Protein AF-A0YTM1-F1 (afdb_monomer_lite)

Structure (mmCIF, N/CA/C/O backbone):
data_AF-A0YTM1-F1
#
_entry.id   AF-A0YTM1-F1
#
loop_
_atom_site.group_PDB
_atom_site.id
_atom_site.type_symbol
_atom_site.label_atom_id
_atom_site.label_alt_id
_atom_site.label_comp_id
_atom_site.label_asym_id
_atom_site.label_entity_id
_atom_site.label_seq_id
_atom_site.pdbx_PDB_ins_code
_atom_site.Cartn_x
_atom_site.Cartn_y
_atom_site.Cartn_z
_atom_site.occupancy
_atom_site.B_iso_or_equiv
_atom_site.auth_seq_id
_atom_site.auth_comp_id
_atom_site.auth_asym_id
_atom_site.auth_atom_id
_atom_site.pdbx_PDB_model_num
ATOM 1 N N . MET A 1 1 ? 7.467 -28.971 11.196 1.00 38.03 1 MET A N 1
ATOM 2 C CA . MET A 1 1 ? 7.632 -27.524 10.947 1.00 38.03 1 MET A CA 1
ATOM 3 C C . MET A 1 1 ? 6.313 -27.039 10.378 1.00 38.03 1 MET A C 1
ATOM 5 O O . MET A 1 1 ? 5.935 -27.542 9.333 1.00 38.03 1 MET A O 1
ATOM 9 N N . SER A 1 2 ? 5.564 -26.203 11.102 1.00 42.38 2 SER A N 1
ATOM 10 C CA . SER A 1 2 ? 4.340 -25.602 10.555 1.00 42.38 2 SER A CA 1
ATOM 11 C C . SER A 1 2 ? 4.748 -24.678 9.413 1.00 42.38 2 SER A C 1
ATOM 13 O O . SER A 1 2 ? 5.603 -23.819 9.629 1.00 42.38 2 SER A O 1
ATOM 15 N N . GLU A 1 3 ? 4.193 -24.866 8.216 1.00 52.78 3 GLU A N 1
ATOM 16 C CA . GLU A 1 3 ? 4.331 -23.881 7.142 1.00 52.78 3 GLU A CA 1
ATOM 17 C C . GLU A 1 3 ? 3.818 -22.537 7.667 1.00 52.78 3 GLU A C 1
ATOM 19 O O . GLU A 1 3 ? 2.767 -22.465 8.311 1.00 52.78 3 GLU A O 1
ATOM 24 N N . MET A 1 4 ? 4.611 -21.480 7.490 1.00 57.41 4 MET A N 1
ATOM 25 C CA . MET A 1 4 ? 4.152 -20.141 7.828 1.00 57.41 4 MET A CA 1
ATOM 26 C C . MET A 1 4 ? 2.990 -19.782 6.898 1.00 57.41 4 MET A C 1
ATOM 28 O O . MET A 1 4 ? 3.129 -19.984 5.690 1.00 57.41 4 MET A O 1
ATOM 32 N N . PRO A 1 5 ? 1.884 -19.222 7.419 1.00 74.56 5 PRO A N 1
ATOM 33 C CA . PRO A 1 5 ? 0.751 -18.858 6.583 1.00 74.56 5 PRO A CA 1
ATOM 34 C C . PRO A 1 5 ? 1.187 -17.857 5.513 1.00 74.56 5 PRO A C 1
ATOM 36 O O . PRO A 1 5 ? 1.996 -16.954 5.773 1.00 74.56 5 PRO A O 1
ATOM 39 N N . SER A 1 6 ? 0.658 -18.033 4.306 1.00 90.00 6 SER A N 1
ATOM 40 C CA . SER A 1 6 ? 0.931 -17.140 3.181 1.00 90.00 6 SER A CA 1
ATOM 41 C C . SER A 1 6 ? 0.470 -15.714 3.499 1.00 90.00 6 SER A C 1
ATOM 43 O O . SER A 1 6 ? -0.416 -15.498 4.328 1.00 90.00 6 SER A O 1
ATOM 45 N N . ILE A 1 7 ? 1.037 -14.707 2.826 1.00 92.56 7 ILE A N 1
ATOM 46 C CA . ILE A 1 7 ? 0.610 -13.310 3.019 1.00 92.56 7 ILE A CA 1
ATOM 47 C C . ILE A 1 7 ? -0.893 -13.113 2.739 1.00 92.56 7 ILE A C 1
ATOM 49 O O . ILE A 1 7 ? -1.547 -12.319 3.413 1.00 92.56 7 ILE A O 1
ATOM 53 N N . HIS A 1 8 ? -1.450 -13.904 1.814 1.00 92.69 8 HIS A N 1
ATOM 54 C CA . HIS A 1 8 ? -2.878 -13.952 1.500 1.00 92.69 8 HIS A CA 1
ATOM 55 C C . HIS A 1 8 ? -3.712 -14.356 2.720 1.00 92.69 8 HIS A C 1
ATOM 57 O O . HIS A 1 8 ? -4.679 -13.686 3.079 1.00 92.69 8 HIS A O 1
ATOM 63 N N . GLU A 1 9 ? -3.330 -15.454 3.372 1.00 94.62 9 GLU A N 1
ATOM 64 C CA . GLU A 1 9 ? -4.040 -15.986 4.535 1.00 94.62 9 GLU A CA 1
ATOM 65 C C . GLU A 1 9 ? -3.861 -15.095 5.756 1.00 94.62 9 GLU A C 1
ATOM 67 O O . GLU A 1 9 ? -4.816 -14.904 6.509 1.00 94.62 9 GLU A O 1
ATOM 72 N N . LYS A 1 10 ? -2.672 -14.510 5.936 1.00 96.06 10 LYS A N 1
ATOM 73 C CA . LYS A 1 10 ? -2.399 -13.566 7.023 1.00 96.06 10 LYS A CA 1
ATOM 74 C C . LYS A 1 10 ? -3.291 -12.332 6.932 1.00 96.06 10 LYS A C 1
ATOM 76 O O . LYS A 1 10 ? -3.980 -12.036 7.903 1.00 96.06 10 LYS A O 1
ATOM 81 N N . LEU A 1 11 ? -3.346 -11.664 5.773 1.00 97.00 11 LEU A N 1
ATOM 82 C CA . LEU A 1 11 ? -4.186 -10.471 5.597 1.00 97.00 11 LEU A CA 1
ATOM 83 C C . LEU A 1 11 ? -5.676 -10.791 5.784 1.00 97.00 11 LEU A C 1
ATOM 85 O O . LEU A 1 11 ? -6.394 -10.055 6.458 1.00 97.00 11 LEU A O 1
ATOM 89 N N . LYS A 1 12 ? -6.137 -11.929 5.263 1.00 96.44 12 LYS A N 1
ATOM 90 C CA . LYS A 1 12 ? -7.519 -12.376 5.456 1.00 96.44 12 LYS A CA 1
ATOM 91 C C . LYS A 1 12 ? -7.841 -12.684 6.922 1.00 96.44 12 LYS A C 1
ATOM 93 O O . LYS A 1 12 ? -8.935 -12.370 7.388 1.00 96.44 12 LYS A O 1
ATOM 98 N N . THR A 1 13 ? -6.909 -13.307 7.638 1.00 96.62 13 THR A N 1
ATOM 99 C CA . THR A 1 13 ? -7.082 -13.688 9.048 1.00 96.62 13 THR A CA 1
ATOM 100 C C . THR A 1 13 ? -7.094 -12.461 9.948 1.00 96.62 13 THR A C 1
ATOM 102 O O . THR A 1 13 ? -8.048 -12.292 10.704 1.00 96.62 13 THR A O 1
ATOM 105 N N . VAL A 1 14 ? -6.100 -11.578 9.811 1.00 96.69 14 VAL A N 1
ATOM 106 C CA . VAL A 1 14 ? -6.010 -10.350 10.614 1.00 96.69 14 VAL A CA 1
ATOM 107 C C . VAL A 1 14 ? -7.218 -9.446 10.352 1.00 96.69 14 VAL A C 1
ATOM 109 O O . VAL A 1 14 ? -7.838 -8.912 11.266 1.00 96.69 14 VAL A O 1
ATOM 112 N N . TRP A 1 15 ? -7.663 -9.350 9.091 1.00 96.50 15 TRP A N 1
ATOM 113 C CA . TRP A 1 15 ? -8.863 -8.585 8.780 1.00 96.50 15 TRP A CA 1
ATOM 114 C C . TRP A 1 15 ? -10.105 -9.188 9.422 1.00 96.50 15 TRP A C 1
ATOM 116 O O . TRP A 1 15 ? -10.891 -8.448 9.991 1.00 96.50 15 TRP A O 1
ATOM 126 N N . LYS A 1 16 ? -10.282 -10.513 9.388 1.00 95.12 16 LYS A N 1
ATOM 127 C CA . LYS A 1 16 ? -11.417 -11.169 10.052 1.00 95.12 16 LYS A CA 1
ATOM 128 C C . LYS A 1 16 ? -11.438 -10.884 11.557 1.00 95.12 16 LYS A C 1
ATOM 130 O O . LYS A 1 16 ? -12.505 -10.667 12.121 1.00 95.12 16 LYS A O 1
ATOM 135 N N . ASN A 1 17 ? -10.283 -10.893 12.210 1.00 94.69 17 ASN A N 1
ATOM 136 C CA . ASN A 1 17 ? -10.174 -10.579 13.633 1.00 94.69 17 ASN A CA 1
ATOM 137 C C . ASN A 1 17 ? -10.518 -9.112 13.915 1.00 94.69 17 ASN A C 1
ATOM 139 O O . ASN A 1 17 ? -11.296 -8.837 14.825 1.00 94.69 17 ASN A O 1
ATOM 143 N N . VAL A 1 18 ? -9.998 -8.181 13.109 1.00 94.62 18 VAL A N 1
ATOM 144 C CA . VAL A 1 18 ? -10.351 -6.759 13.206 1.00 94.62 18 VAL A CA 1
ATOM 145 C C . VAL A 1 18 ? -11.832 -6.541 12.916 1.00 94.62 18 VAL A C 1
ATOM 147 O O . VAL A 1 18 ? -12.500 -5.877 13.693 1.00 94.62 18 VAL A O 1
ATOM 150 N N . ASP A 1 19 ? -12.388 -7.145 11.871 1.00 93.31 19 ASP A N 1
ATOM 151 C CA . ASP A 1 19 ? -13.814 -7.098 11.528 1.00 93.31 19 ASP A CA 1
ATOM 152 C C . ASP A 1 19 ? -14.681 -7.592 12.698 1.00 93.31 19 ASP A C 1
ATOM 154 O O . ASP A 1 19 ? -15.688 -6.972 13.023 1.00 93.31 19 ASP A O 1
ATOM 158 N N . ASN A 1 20 ? -14.228 -8.612 13.435 1.00 91.06 20 ASN A N 1
ATOM 159 C CA . ASN A 1 20 ? -14.849 -9.068 14.684 1.00 91.06 20 ASN A CA 1
ATOM 160 C C . ASN A 1 20 ? -14.658 -8.117 15.882 1.00 91.06 20 ASN A C 1
ATOM 162 O O . ASN A 1 20 ? -15.260 -8.334 16.921 1.00 91.06 20 ASN A O 1
ATOM 166 N N . ILE A 1 21 ? -13.835 -7.079 15.823 1.00 90.88 21 ILE A N 1
ATOM 167 C CA . ILE A 1 21 ? -13.852 -6.022 16.854 1.00 90.88 21 ILE A CA 1
ATOM 168 C C . ILE A 1 21 ? -15.027 -5.083 16.589 1.00 90.88 21 ILE A C 1
ATOM 170 O O . ILE A 1 21 ? -15.710 -4.637 17.512 1.00 90.88 21 ILE A O 1
ATOM 174 N N . PHE A 1 22 ? -15.299 -4.842 15.310 1.00 87.06 22 PHE A N 1
ATOM 175 C CA . PHE A 1 22 ? -16.414 -4.035 14.861 1.00 87.06 22 PHE A CA 1
ATOM 176 C C . PHE A 1 22 ? -17.739 -4.834 15.010 1.00 87.06 22 PHE A C 1
ATOM 178 O O . PHE A 1 22 ? -18.686 -4.361 15.636 1.00 87.06 22 PHE A O 1
ATOM 185 N N . LEU A 1 23 ? -17.842 -6.077 14.535 1.00 79.69 23 LEU A N 1
ATOM 186 C CA . LEU A 1 23 ? -19.144 -6.679 14.196 1.00 79.69 23 LEU A CA 1
ATOM 187 C C . LEU A 1 23 ? -19.881 -7.650 15.154 1.00 79.69 23 LEU A C 1
ATOM 189 O O . LEU A 1 23 ? -21.040 -7.931 14.848 1.00 79.69 23 LEU A O 1
ATOM 193 N N . PRO A 1 24 ? -19.389 -8.186 16.287 1.00 57.47 24 PRO A N 1
ATOM 194 C CA . PRO A 1 24 ? -20.085 -9.318 16.890 1.00 57.47 24 PRO A CA 1
ATOM 195 C C . PRO A 1 24 ? -20.997 -8.851 18.020 1.00 57.47 24 PRO A C 1
ATOM 197 O O . PRO A 1 24 ? -20.525 -8.604 19.122 1.00 57.47 24 PRO A O 1
ATOM 200 N N . ASN A 1 25 ? -22.292 -8.759 17.707 1.00 56.69 25 ASN A N 1
ATOM 201 C CA . ASN A 1 25 ? -23.441 -8.602 18.612 1.00 56.69 25 ASN A CA 1
ATOM 202 C C . ASN A 1 25 ? -23.434 -7.347 19.508 1.00 56.69 25 ASN A C 1
ATOM 204 O O . ASN A 1 25 ? -22.408 -6.929 20.030 1.00 56.69 25 ASN A O 1
ATOM 208 N N . ASP A 1 26 ? -24.599 -6.705 19.590 1.00 58.00 26 ASP A N 1
ATOM 209 C CA . ASP A 1 26 ? -24.800 -5.308 19.996 1.00 58.00 26 ASP A CA 1
ATOM 210 C C . ASP A 1 26 ? -23.980 -4.354 19.121 1.00 58.00 26 ASP A C 1
ATOM 212 O O . ASP A 1 26 ? -22.795 -4.079 19.317 1.00 58.00 26 ASP A O 1
ATOM 216 N N . SER A 1 27 ? -24.610 -3.941 18.020 1.00 68.94 27 SER A N 1
ATOM 217 C CA . SER A 1 27 ? -24.039 -2.963 17.104 1.00 68.94 27 SER A CA 1
ATOM 218 C C . SER A 1 27 ? -23.545 -1.741 17.881 1.00 68.94 27 SER A C 1
ATOM 220 O O . SER A 1 27 ? -24.268 -1.228 18.734 1.00 68.94 27 SER A O 1
ATOM 222 N N . TRP A 1 28 ? -22.364 -1.217 17.535 1.00 77.62 28 TRP A N 1
ATOM 223 C CA . TRP A 1 28 ? -21.857 0.019 18.145 1.00 77.62 28 TRP A CA 1
ATOM 224 C C . TRP A 1 28 ? -22.820 1.211 17.945 1.00 77.62 28 TRP A C 1
ATOM 226 O O . TRP A 1 28 ? -22.731 2.190 18.671 1.00 77.62 28 TRP A O 1
ATOM 236 N N . TRP A 1 29 ? -23.795 1.108 17.027 1.00 81.31 29 TRP A N 1
ATOM 237 C CA . TRP A 1 29 ? -24.927 2.042 16.871 1.00 81.31 29 TRP A CA 1
ATOM 238 C C . TRP A 1 29 ? -25.720 2.321 18.159 1.00 81.31 29 TRP A C 1
ATOM 240 O O . TRP A 1 29 ? -26.355 3.365 18.254 1.00 81.31 29 TRP A O 1
ATOM 250 N N . SER A 1 30 ? -25.716 1.410 19.134 1.00 82.44 30 SER A N 1
ATOM 251 C CA . SER A 1 30 ? -26.441 1.583 20.402 1.00 82.44 30 SER A CA 1
ATOM 252 C C . SER A 1 30 ? -25.647 1.107 21.621 1.00 82.44 30 SER A C 1
ATOM 254 O O . SER A 1 30 ? -26.236 0.849 22.668 1.00 82.44 30 SER A O 1
ATOM 256 N N . ASP A 1 31 ? -24.328 0.952 21.483 1.00 88.25 31 ASP A N 1
ATOM 257 C CA . ASP A 1 31 ? -23.442 0.452 22.536 1.00 88.25 31 ASP A CA 1
ATOM 258 C C . ASP A 1 31 ? -22.264 1.418 22.749 1.00 88.25 31 ASP A C 1
ATOM 260 O O . ASP A 1 31 ? -21.223 1.338 22.088 1.00 88.25 31 ASP A O 1
ATOM 264 N N . ASP A 1 32 ? -22.438 2.340 23.701 1.00 89.75 32 ASP A N 1
ATOM 265 C CA . ASP A 1 32 ? -21.424 3.327 24.097 1.00 89.75 32 ASP A CA 1
ATOM 266 C C . ASP A 1 32 ? -20.137 2.671 24.615 1.00 89.75 32 ASP A C 1
ATOM 268 O O . ASP A 1 32 ? -19.033 3.185 24.408 1.00 89.75 32 ASP A O 1
ATOM 272 N N . TYR A 1 33 ? -20.261 1.526 25.290 1.00 90.81 33 TYR A N 1
ATOM 273 C CA . TYR A 1 33 ? -19.120 0.808 25.846 1.00 90.81 33 TYR A CA 1
ATOM 274 C C . TYR A 1 33 ? -18.274 0.187 24.733 1.00 90.81 33 TYR A C 1
ATOM 276 O O . TYR A 1 33 ? -17.044 0.295 24.745 1.00 90.81 33 TYR A O 1
ATOM 284 N N . LYS A 1 34 ? -18.918 -0.402 23.723 1.00 91.12 34 LYS A N 1
ATOM 285 C CA . LYS A 1 34 ? -18.246 -0.902 22.520 1.00 91.12 34 LYS A CA 1
ATOM 286 C C . LYS A 1 34 ? -17.640 0.228 21.698 1.00 91.12 34 LYS A C 1
ATOM 288 O O . LYS A 1 34 ? -16.492 0.097 21.273 1.00 91.12 34 LYS A O 1
ATOM 293 N N . CYS A 1 35 ? -18.344 1.351 21.541 1.00 93.00 35 CYS A N 1
ATOM 294 C CA . CYS A 1 35 ? -17.788 2.542 20.899 1.00 93.00 35 CYS A CA 1
ATOM 295 C C . CYS A 1 35 ? -16.493 3.004 21.579 1.00 93.00 35 CYS A C 1
ATOM 297 O O . CYS A 1 35 ? -15.487 3.253 20.912 1.00 93.00 35 CYS A O 1
ATOM 299 N N . HIS A 1 36 ? -16.490 3.062 22.912 1.00 94.12 36 HIS A N 1
ATOM 300 C CA . HIS A 1 36 ? -15.306 3.435 23.678 1.00 94.12 36 HIS A CA 1
ATOM 301 C C . HIS A 1 36 ? -14.142 2.460 23.459 1.00 94.12 36 HIS A C 1
ATOM 303 O O . HIS A 1 36 ? -13.042 2.903 23.147 1.00 94.12 36 HIS A O 1
ATOM 309 N N . LYS A 1 37 ? -14.388 1.145 23.511 1.00 93.38 37 LYS A N 1
ATOM 310 C CA . LYS A 1 37 ? -13.357 0.122 23.254 1.00 93.38 37 LYS A CA 1
ATOM 311 C C . LYS A 1 37 ? -12.740 0.210 21.861 1.00 93.38 37 LYS A C 1
ATOM 313 O O . LYS A 1 37 ? -11.529 0.058 21.706 1.00 93.38 37 LYS A O 1
ATOM 318 N N . ILE A 1 38 ? -13.564 0.421 20.835 1.00 94.56 38 ILE A N 1
ATOM 319 C CA . ILE A 1 38 ? -13.075 0.583 19.461 1.00 94.56 38 ILE A CA 1
ATOM 320 C C . ILE A 1 38 ? -12.209 1.846 19.373 1.00 94.56 38 ILE A C 1
ATOM 322 O O . ILE A 1 38 ? -11.119 1.810 18.802 1.00 94.56 38 ILE A O 1
ATOM 326 N N . GLN A 1 39 ? -12.657 2.945 19.982 1.00 95.62 39 GLN A N 1
ATOM 327 C CA . GLN A 1 39 ? -11.916 4.203 20.011 1.00 95.62 39 GLN A CA 1
ATOM 328 C C . GLN A 1 39 ? -10.573 4.077 20.752 1.00 95.62 39 GLN A C 1
ATOM 330 O O . GLN A 1 39 ? -9.571 4.598 20.260 1.00 95.62 39 GLN A O 1
ATOM 335 N N . GLU A 1 40 ? -10.504 3.343 21.867 1.00 95.56 40 GLU A N 1
ATOM 336 C CA . GLU A 1 40 ? -9.247 3.063 22.580 1.00 95.56 40 GLU A CA 1
ATOM 337 C C . GLU A 1 40 ? -8.240 2.347 21.670 1.00 95.56 40 GLU A C 1
ATOM 339 O O . GLU A 1 40 ? -7.075 2.741 21.586 1.00 95.56 40 GLU A O 1
ATOM 344 N N . LYS A 1 41 ? -8.697 1.348 20.906 1.00 95.56 41 LYS A N 1
ATOM 345 C CA . LYS A 1 41 ? -7.849 0.625 19.946 1.00 95.56 41 LYS A CA 1
ATOM 346 C C . LYS A 1 41 ? -7.375 1.517 18.798 1.00 95.56 41 LYS A C 1
ATOM 348 O O . LYS A 1 41 ? -6.201 1.468 18.428 1.00 95.56 41 LYS A O 1
ATOM 353 N N . LEU A 1 42 ? -8.251 2.365 18.257 1.00 96.38 42 LEU A N 1
ATOM 354 C CA . LEU A 1 42 ? -7.901 3.335 17.210 1.00 96.38 42 LEU A CA 1
ATOM 355 C C . LEU A 1 42 ? -6.966 4.446 17.723 1.00 96.38 42 LEU A C 1
ATOM 357 O O . LEU A 1 42 ? -6.133 4.952 16.967 1.00 96.38 42 LEU A O 1
ATOM 361 N N . SER A 1 43 ? -7.029 4.779 19.015 1.00 95.69 43 SER A N 1
ATOM 362 C CA . SER A 1 43 ? -6.184 5.806 19.645 1.00 95.69 43 SER A CA 1
ATOM 363 C C . SER A 1 43 ? -4.694 5.479 19.606 1.00 95.69 43 SER A C 1
ATOM 365 O O . SER A 1 43 ? -3.863 6.388 19.603 1.00 95.69 43 SER A O 1
ATOM 367 N N . ASN A 1 44 ? -4.343 4.196 19.470 1.00 93.62 44 ASN A N 1
ATOM 368 C CA . ASN A 1 44 ? -2.972 3.757 19.201 1.00 93.62 44 ASN A CA 1
ATOM 369 C C . ASN A 1 44 ? -2.393 4.373 17.915 1.00 93.62 44 ASN A C 1
ATOM 371 O O . ASN A 1 44 ? -1.173 4.523 17.783 1.00 93.62 44 ASN A O 1
ATOM 375 N N . PHE A 1 45 ? -3.259 4.729 16.964 1.00 95.81 45 PHE A N 1
ATOM 376 C CA . PHE A 1 45 ? -2.898 5.382 15.713 1.00 95.81 45 PHE A CA 1
ATOM 377 C C . PHE A 1 45 ? -3.190 6.875 15.713 1.00 95.81 45 PHE A C 1
ATOM 379 O O . PHE A 1 45 ? -2.330 7.644 15.273 1.00 95.81 45 PHE A O 1
ATOM 386 N N . ASN A 1 46 ? -4.338 7.308 16.227 1.00 95.69 46 ASN A N 1
ATOM 387 C CA . ASN A 1 46 ? -4.621 8.724 16.435 1.00 95.69 46 ASN A CA 1
ATOM 388 C C . ASN A 1 46 ? -5.584 8.926 17.626 1.00 95.69 46 ASN A C 1
ATOM 390 O O . ASN A 1 46 ? -6.721 8.469 17.553 1.00 95.69 46 ASN A O 1
ATOM 394 N N . PRO A 1 47 ? -5.189 9.641 18.699 1.00 95.31 47 PRO A N 1
ATOM 395 C CA . PRO A 1 47 ? -6.069 9.881 19.848 1.00 95.31 47 PRO A CA 1
ATOM 396 C C . PRO A 1 47 ? -7.306 10.736 19.521 1.00 95.31 47 PRO A C 1
ATOM 398 O O . PRO A 1 47 ? -8.246 10.768 20.306 1.00 95.31 47 PRO A O 1
ATOM 401 N N . GLU A 1 48 ? -7.329 11.421 18.375 1.00 96.06 48 GLU A N 1
ATOM 402 C CA . GLU A 1 48 ? -8.440 12.272 17.932 1.00 96.06 48 GLU A CA 1
ATOM 403 C C . GLU A 1 48 ? -9.617 11.482 17.337 1.00 96.06 48 GLU A C 1
ATOM 405 O O . GLU A 1 48 ? -10.581 12.086 16.872 1.00 96.06 48 GLU A O 1
ATOM 410 N N . HIS A 1 49 ? -9.565 10.146 17.309 1.00 97.00 49 HIS A N 1
ATOM 411 C CA . HIS A 1 49 ? -10.734 9.354 16.936 1.00 97.00 49 HIS A CA 1
ATOM 412 C C . HIS A 1 49 ? -11.895 9.620 17.900 1.00 97.00 49 HIS A C 1
ATOM 414 O O . HIS A 1 49 ? -11.748 9.481 19.115 1.00 97.00 49 HIS A O 1
ATOM 420 N N . GLU A 1 50 ? -13.064 9.958 17.359 1.00 95.19 50 GLU A N 1
ATOM 421 C CA . GLU A 1 50 ? -14.279 10.112 18.151 1.00 95.19 50 GLU A CA 1
ATOM 422 C C . GLU A 1 50 ? -14.839 8.749 18.572 1.00 95.19 50 GLU A C 1
ATOM 424 O O . GLU A 1 50 ? -14.705 7.745 17.874 1.00 95.19 50 GLU A O 1
ATOM 429 N N . LYS A 1 51 ? -15.516 8.723 19.720 1.00 93.81 51 LYS A N 1
ATOM 430 C CA . LYS A 1 51 ? -16.233 7.544 20.230 1.00 93.81 51 LYS A CA 1
ATOM 431 C C . LYS A 1 51 ? -17.709 7.523 19.812 1.00 93.81 51 LYS A C 1
ATOM 433 O O . LYS A 1 51 ? -18.527 6.936 20.509 1.00 93.81 51 LYS A O 1
ATOM 438 N N . THR A 1 52 ? -18.066 8.230 18.743 1.00 93.19 52 THR A N 1
ATOM 439 C CA . THR A 1 52 ? -19.433 8.270 18.210 1.00 93.19 52 THR A CA 1
ATOM 440 C C . THR A 1 52 ? -19.651 7.105 17.251 1.00 93.19 52 THR A C 1
ATOM 442 O O . THR A 1 52 ? -18.728 6.657 16.562 1.00 93.19 52 THR A O 1
ATOM 445 N N . SER A 1 53 ? -20.882 6.602 17.199 1.00 92.25 53 SER A N 1
ATOM 446 C CA . SER A 1 53 ? -21.222 5.459 16.353 1.00 92.25 53 SER A CA 1
ATOM 447 C C . SER A 1 53 ? -21.038 5.753 14.859 1.00 92.25 53 SER A C 1
ATOM 449 O O . SER A 1 53 ? -20.574 4.901 14.100 1.00 92.25 53 SER A O 1
ATOM 451 N N . GLU A 1 54 ? -21.318 6.993 14.463 1.00 92.69 54 GLU A N 1
ATOM 452 C CA . GLU A 1 54 ? -21.184 7.533 13.117 1.00 92.69 54 GLU A CA 1
ATOM 453 C C . GLU A 1 54 ? -19.719 7.588 12.688 1.00 92.69 54 GLU A C 1
ATOM 455 O O . GLU A 1 54 ? -19.378 7.193 11.570 1.00 92.69 54 GLU A O 1
ATOM 460 N N . HIS A 1 55 ? -18.838 8.042 13.586 1.00 94.31 55 HIS A N 1
ATOM 461 C CA . HIS A 1 55 ? -17.403 8.081 13.320 1.00 94.31 55 HIS A CA 1
ATOM 462 C C . HIS A 1 55 ? -16.826 6.681 13.159 1.00 94.31 55 HIS A C 1
ATOM 464 O O . HIS A 1 55 ? -16.087 6.407 12.213 1.00 94.31 55 HIS A O 1
ATOM 470 N N . ILE A 1 56 ? -17.198 5.771 14.057 1.00 94.38 56 ILE A N 1
ATOM 471 C CA . ILE A 1 56 ? -16.746 4.379 14.020 1.00 94.38 56 ILE A CA 1
ATOM 472 C C . ILE A 1 56 ? -17.233 3.677 12.752 1.00 94.38 56 ILE A C 1
ATOM 474 O O . ILE A 1 56 ? -16.447 2.979 12.113 1.00 94.38 56 ILE A O 1
ATOM 478 N N . ASP A 1 57 ? -18.483 3.897 12.340 1.00 93.12 57 ASP A N 1
ATOM 479 C CA . ASP A 1 57 ? -19.020 3.361 11.086 1.00 93.12 57 ASP A CA 1
ATOM 480 C C . ASP A 1 57 ? -18.265 3.889 9.860 1.00 93.12 57 ASP A C 1
ATOM 482 O O . ASP A 1 57 ? -17.915 3.123 8.956 1.00 93.12 57 ASP A O 1
ATOM 486 N N . LEU A 1 58 ? -17.942 5.183 9.841 1.00 94.25 58 LEU A N 1
ATOM 487 C CA . LEU A 1 58 ? -17.152 5.777 8.769 1.00 94.25 58 LEU A CA 1
ATOM 488 C C . LEU A 1 58 ? -15.742 5.176 8.704 1.00 94.25 58 LEU A C 1
ATOM 490 O O . LEU A 1 58 ? -15.296 4.775 7.624 1.00 94.25 58 LEU A O 1
ATOM 494 N N . VAL A 1 59 ? -15.058 5.062 9.846 1.00 95.62 59 VAL A N 1
ATOM 495 C CA . VAL A 1 59 ? -13.739 4.417 9.936 1.00 95.62 59 VAL A CA 1
ATOM 496 C C . VAL A 1 59 ? -13.831 2.970 9.463 1.00 95.62 59 VAL A C 1
ATOM 498 O O . VAL A 1 59 ? -13.071 2.577 8.580 1.00 95.62 59 VAL A O 1
ATOM 501 N N . TYR A 1 60 ? -14.800 2.198 9.957 1.00 95.12 60 TYR A N 1
ATOM 502 C CA . TYR A 1 60 ? -15.015 0.808 9.561 1.00 95.12 60 TYR A CA 1
ATOM 503 C C . TYR A 1 60 ? -15.194 0.656 8.044 1.00 95.12 60 TYR A C 1
ATOM 505 O O . TYR A 1 60 ? -14.509 -0.152 7.413 1.00 95.12 60 TYR A O 1
ATOM 513 N N . LYS A 1 61 ? -16.053 1.473 7.424 1.00 94.81 61 LYS A N 1
ATOM 514 C CA . LYS A 1 61 ? -16.278 1.461 5.967 1.00 94.81 61 LYS A CA 1
ATOM 515 C C . LYS A 1 61 ? -15.004 1.767 5.184 1.00 94.81 61 LYS A C 1
ATOM 517 O O . LYS A 1 61 ? -14.746 1.137 4.155 1.00 94.81 61 LYS A O 1
ATOM 522 N N . VAL A 1 62 ? -14.203 2.721 5.659 1.00 95.75 62 VAL A N 1
ATOM 523 C CA . VAL A 1 62 ? -12.914 3.076 5.050 1.00 95.75 62 VAL A CA 1
ATOM 524 C C . VAL A 1 62 ? -11.919 1.921 5.176 1.00 95.75 62 VAL A C 1
ATOM 526 O O . VAL A 1 62 ? -11.333 1.530 4.165 1.00 95.75 62 VAL A O 1
ATOM 529 N N . LEU A 1 63 ? -11.775 1.327 6.364 1.00 97.25 63 LEU A N 1
ATOM 530 C CA . LEU A 1 63 ? -10.901 0.173 6.596 1.00 97.25 63 LEU A CA 1
ATOM 531 C C . LEU A 1 63 ? -11.316 -1.017 5.730 1.00 97.25 63 LEU A C 1
ATOM 533 O O . LEU A 1 63 ? -10.503 -1.521 4.961 1.00 97.25 63 LEU A O 1
ATOM 537 N N . SER A 1 64 ? -12.593 -1.398 5.766 1.00 97.06 64 SER A N 1
ATOM 538 C CA . SER A 1 64 ? -13.138 -2.501 4.971 1.00 97.06 64 SER A CA 1
ATOM 539 C C . SER A 1 64 ? -12.872 -2.306 3.479 1.00 97.06 64 SER A C 1
ATOM 541 O O . SER A 1 64 ? -12.386 -3.211 2.798 1.00 97.06 64 SER A O 1
ATOM 543 N N . ARG A 1 65 ? -13.094 -1.097 2.949 1.00 97.69 65 ARG A N 1
ATOM 544 C CA . ARG A 1 65 ? -12.790 -0.788 1.546 1.00 97.69 65 ARG A CA 1
ATOM 545 C C . ARG A 1 65 ? -11.298 -0.899 1.234 1.00 97.69 65 ARG A C 1
ATOM 547 O O . ARG A 1 65 ? -10.940 -1.456 0.197 1.00 97.69 65 ARG A O 1
ATOM 554 N N . GLY A 1 66 ? -10.443 -0.333 2.081 1.00 98.31 66 GLY A N 1
ATOM 555 C CA . GLY A 1 66 ? -8.997 -0.316 1.870 1.00 98.31 66 GLY A CA 1
ATOM 556 C C . GLY A 1 66 ? -8.381 -1.713 1.936 1.00 98.31 66 GLY A C 1
ATOM 557 O O . GLY A 1 66 ? -7.660 -2.113 1.022 1.00 98.31 66 GLY A O 1
ATOM 558 N N . VAL A 1 67 ? -8.738 -2.484 2.962 1.00 98.38 67 VAL A N 1
ATOM 559 C CA . VAL A 1 67 ? -8.250 -3.849 3.182 1.00 98.38 67 VAL A CA 1
ATOM 560 C C . VAL A 1 67 ? -8.689 -4.781 2.060 1.00 98.38 67 VAL A C 1
ATOM 562 O O . VAL A 1 67 ? -7.845 -5.467 1.487 1.00 98.38 67 VAL A O 1
ATOM 565 N N . ASN A 1 68 ? -9.965 -4.745 1.663 1.00 98.31 68 ASN A N 1
ATOM 566 C CA . ASN A 1 68 ? -10.459 -5.567 0.555 1.00 98.31 68 ASN A CA 1
ATOM 567 C C . ASN A 1 68 ? -9.776 -5.224 -0.777 1.00 98.31 68 ASN A C 1
ATOM 569 O O . ASN A 1 68 ? -9.544 -6.111 -1.598 1.00 98.31 68 ASN A O 1
ATOM 573 N N . LEU A 1 69 ? -9.416 -3.955 -1.001 1.00 98.50 69 LEU A N 1
ATOM 574 C CA . LEU A 1 69 ? -8.697 -3.547 -2.207 1.00 98.50 69 LEU A CA 1
ATOM 575 C C . LEU A 1 69 ? -7.253 -4.071 -2.210 1.00 98.50 69 LEU A C 1
ATOM 577 O O . LEU A 1 69 ? -6.792 -4.585 -3.230 1.00 98.50 69 LEU A O 1
ATOM 581 N N . THR A 1 70 ? -6.555 -3.997 -1.073 1.00 98.62 70 THR A N 1
ATOM 582 C CA . THR A 1 70 ? -5.218 -4.593 -0.924 1.00 98.62 70 THR A CA 1
ATOM 583 C C . THR A 1 70 ? -5.271 -6.112 -1.071 1.00 98.62 70 THR A C 1
ATOM 585 O O . THR A 1 70 ? -4.472 -6.671 -1.817 1.00 98.62 70 THR A O 1
ATOM 588 N N . GLN A 1 71 ? -6.248 -6.776 -0.448 1.00 98.38 71 GLN A N 1
ATOM 589 C CA . GLN A 1 71 ? -6.463 -8.218 -0.578 1.00 98.38 71 GLN A CA 1
ATOM 590 C C . GLN A 1 71 ? -6.704 -8.617 -2.038 1.00 98.38 71 GLN A C 1
ATOM 592 O O . GLN A 1 71 ? -6.041 -9.518 -2.538 1.00 98.38 71 GLN A O 1
ATOM 597 N N . ALA A 1 72 ? -7.562 -7.893 -2.764 1.00 98.12 72 ALA A N 1
ATOM 598 C CA . ALA A 1 72 ? -7.808 -8.150 -4.182 1.00 98.12 72 ALA A CA 1
ATOM 599 C C . ALA A 1 72 ? -6.543 -7.996 -5.043 1.00 98.12 72 ALA A C 1
ATOM 601 O O . ALA A 1 72 ? -6.369 -8.721 -6.022 1.00 98.12 72 ALA A O 1
ATOM 602 N N . ALA A 1 73 ? -5.644 -7.068 -4.695 1.00 98.19 73 ALA A N 1
ATOM 603 C CA . ALA A 1 73 ? -4.350 -6.965 -5.360 1.00 98.19 73 ALA A CA 1
ATOM 604 C C . ALA A 1 73 ? -3.464 -8.179 -5.065 1.00 98.19 73 ALA A C 1
ATOM 606 O O . ALA A 1 73 ? -2.847 -8.707 -5.987 1.00 98.19 73 ALA A O 1
ATOM 607 N N . ILE A 1 74 ? -3.405 -8.622 -3.810 1.00 97.19 74 ILE A N 1
ATOM 608 C CA . ILE A 1 74 ? -2.620 -9.787 -3.390 1.00 97.19 74 ILE A CA 1
ATOM 609 C C . ILE A 1 74 ? -3.136 -11.058 -4.078 1.00 97.19 74 ILE A C 1
ATOM 611 O O . ILE A 1 74 ? -2.355 -11.748 -4.730 1.00 97.19 74 ILE A O 1
ATOM 615 N N . ASP A 1 75 ? -4.451 -11.278 -4.086 1.00 96.75 75 ASP A N 1
ATOM 616 C CA . ASP A 1 75 ? -5.113 -12.424 -4.729 1.00 96.75 75 ASP A CA 1
ATOM 617 C C . ASP A 1 75 ? -5.004 -12.423 -6.263 1.00 96.75 75 ASP A C 1
ATOM 619 O O . ASP A 1 75 ? -5.249 -13.439 -6.918 1.00 96.75 75 ASP A O 1
ATOM 623 N N . TRP A 1 76 ? -4.586 -11.310 -6.877 1.00 95.81 76 TRP A N 1
ATOM 624 C CA . TRP A 1 76 ? -4.321 -11.254 -8.312 1.00 95.81 76 TRP A CA 1
ATOM 625 C C . TRP A 1 76 ? -2.941 -11.848 -8.647 1.00 95.81 76 TRP A C 1
ATOM 627 O O . TRP A 1 76 ? -2.004 -11.148 -9.051 1.00 95.81 76 TRP A O 1
ATOM 637 N N . GLU A 1 77 ? -2.805 -13.166 -8.482 1.00 89.75 77 GLU A N 1
ATOM 638 C CA . GLU A 1 77 ? -1.542 -13.913 -8.615 1.00 89.75 77 GLU A CA 1
ATOM 639 C C . GLU A 1 77 ? -0.914 -13.804 -10.013 1.00 89.75 77 GLU A C 1
ATOM 641 O O . GLU A 1 77 ? 0.304 -13.639 -10.165 1.00 89.75 77 GLU A O 1
ATOM 646 N N . HIS A 1 78 ? -1.754 -13.844 -11.050 1.00 92.12 78 HIS A N 1
ATOM 647 C CA . HIS A 1 78 ? -1.358 -13.774 -12.457 1.00 92.12 78 HIS A CA 1
ATOM 648 C C . HIS A 1 78 ? -1.949 -12.535 -13.139 1.00 92.12 78 HIS A C 1
ATOM 650 O O . HIS A 1 78 ? -2.839 -12.653 -13.989 1.00 92.12 78 HIS A O 1
ATOM 656 N N . PRO A 1 79 ? -1.474 -11.325 -12.793 1.00 93.00 79 PRO A N 1
ATOM 657 C CA . PRO A 1 79 ? -2.135 -10.110 -13.214 1.00 93.00 79 PRO A CA 1
ATOM 658 C C . PRO A 1 79 ? -1.871 -9.818 -14.689 1.00 93.00 79 PRO A C 1
ATOM 660 O O . PRO A 1 79 ? -0.728 -9.742 -15.150 1.00 93.00 79 PRO A O 1
ATOM 663 N N . VAL A 1 80 ? -2.952 -9.631 -15.443 1.00 94.25 80 VAL A N 1
ATOM 664 C CA . VAL A 1 80 ? -2.925 -9.343 -16.879 1.00 94.25 80 VAL A CA 1
ATOM 665 C C . VAL A 1 80 ? -4.027 -8.354 -17.214 1.00 94.25 80 VAL A C 1
ATOM 667 O O . VAL A 1 80 ? -5.178 -8.555 -16.846 1.00 94.25 80 VAL A O 1
ATOM 670 N N . ILE A 1 81 ? -3.685 -7.320 -17.982 1.00 90.25 81 ILE A N 1
ATOM 671 C CA . ILE A 1 81 ? -4.668 -6.414 -18.584 1.00 90.25 81 ILE A CA 1
ATOM 672 C C . ILE A 1 81 ? -4.616 -6.571 -20.105 1.00 90.25 81 ILE A C 1
ATOM 674 O O . ILE A 1 81 ? -3.572 -6.353 -20.728 1.00 90.25 81 ILE A O 1
ATOM 678 N N . GLY A 1 82 ? -5.753 -6.928 -20.706 1.00 87.12 82 GLY A N 1
ATOM 679 C CA . GLY A 1 82 ? -5.860 -7.292 -22.120 1.00 87.12 82 GLY A CA 1
ATOM 680 C C . GLY A 1 82 ? -5.536 -8.772 -22.356 1.00 87.12 82 GLY A C 1
ATOM 681 O O . GLY A 1 82 ? -5.939 -9.635 -21.585 1.00 87.12 82 GLY A O 1
ATOM 682 N N . SER A 1 83 ? -4.810 -9.084 -23.433 1.00 79.94 83 SER A N 1
ATOM 683 C CA . SER A 1 83 ? -4.518 -10.476 -23.806 1.00 79.94 83 SER A CA 1
ATOM 684 C C . SER A 1 83 ? -3.445 -11.130 -22.925 1.00 79.94 83 SER A C 1
ATOM 686 O O . SER A 1 83 ? -2.333 -10.611 -22.796 1.00 79.94 83 SER A O 1
ATOM 688 N N . GLN A 1 84 ? -3.733 -12.336 -22.419 1.00 74.69 84 GLN A N 1
ATOM 689 C CA . GLN A 1 84 ? -2.798 -13.173 -21.648 1.00 74.69 84 GLN A CA 1
ATOM 690 C C . GLN A 1 84 ? -1.579 -13.653 -22.442 1.00 74.69 84 GLN A C 1
ATOM 692 O O . GLN A 1 84 ? -0.546 -13.969 -21.851 1.00 74.69 84 GLN A O 1
ATOM 697 N N . ARG A 1 85 ? -1.655 -13.676 -23.777 1.00 78.88 85 ARG A N 1
ATOM 698 C CA . ARG A 1 85 ? -0.521 -14.058 -24.635 1.00 78.88 85 ARG A CA 1
ATOM 699 C C . ARG A 1 85 ? 0.489 -12.919 -24.818 1.00 78.88 85 ARG A C 1
ATOM 701 O O . ARG A 1 85 ? 1.605 -13.161 -25.261 1.00 78.88 85 ARG A O 1
ATOM 708 N N . ASN A 1 86 ? 0.129 -11.687 -24.451 1.00 86.75 86 ASN A N 1
ATOM 709 C CA . ASN A 1 86 ? 0.961 -10.505 -24.652 1.00 86.75 86 ASN A CA 1
ATOM 710 C C . ASN A 1 86 ? 1.801 -10.179 -23.403 1.00 86.75 86 ASN A C 1
ATOM 712 O O . ASN A 1 86 ? 1.261 -9.868 -22.338 1.00 86.75 86 ASN A O 1
ATOM 716 N N . LEU A 1 87 ? 3.132 -10.158 -23.546 1.00 87.19 87 LEU A N 1
ATOM 717 C CA . LEU A 1 87 ? 4.058 -9.772 -22.473 1.00 87.19 87 LEU A CA 1
ATOM 718 C C . LEU A 1 87 ? 3.765 -8.368 -21.922 1.00 87.19 87 LEU A C 1
ATOM 720 O O . LEU A 1 87 ? 3.856 -8.153 -20.711 1.00 87.19 87 LEU A O 1
ATOM 724 N N . THR A 1 88 ? 3.379 -7.419 -22.782 1.00 89.06 88 THR A N 1
ATOM 725 C CA . THR A 1 88 ? 2.996 -6.049 -22.397 1.00 89.06 88 THR A CA 1
ATOM 726 C C . THR A 1 88 ? 1.729 -6.037 -21.550 1.00 89.06 88 THR A C 1
ATOM 728 O O . THR A 1 88 ? 1.668 -5.279 -20.585 1.00 89.06 88 THR A O 1
ATOM 731 N N . GLY A 1 89 ? 0.758 -6.908 -21.847 1.00 92.12 89 GLY A N 1
ATOM 732 C CA . GLY A 1 89 ? -0.456 -7.069 -21.040 1.00 92.12 89 GLY A CA 1
ATOM 733 C C . GLY A 1 89 ? -0.159 -7.604 -19.638 1.00 92.12 89 GLY A C 1
ATOM 734 O O . GLY A 1 89 ? -0.677 -7.075 -18.655 1.00 92.12 89 GLY A O 1
ATOM 735 N N . LYS A 1 90 ? 0.756 -8.578 -19.531 1.00 93.62 90 LYS A N 1
ATOM 736 C CA . LYS A 1 90 ? 1.255 -9.090 -18.239 1.00 93.62 90 LYS A CA 1
ATOM 737 C C . LYS A 1 90 ? 1.990 -8.010 -17.440 1.00 93.62 90 LYS A C 1
ATOM 739 O O . LYS A 1 90 ? 1.722 -7.817 -16.263 1.00 93.62 90 LYS A O 1
ATOM 744 N N . ALA A 1 91 ? 2.903 -7.274 -18.077 1.00 93.88 91 ALA A N 1
ATOM 745 C CA . ALA A 1 91 ? 3.631 -6.190 -17.413 1.00 93.88 91 ALA A CA 1
ATOM 746 C C . ALA A 1 91 ? 2.683 -5.088 -16.916 1.00 93.88 91 ALA A C 1
ATOM 748 O O . ALA A 1 91 ? 2.813 -4.641 -15.782 1.00 93.88 91 ALA A O 1
ATOM 749 N N . ARG A 1 92 ? 1.681 -4.720 -17.725 1.00 94.88 92 ARG A N 1
ATOM 750 C CA . ARG A 1 92 ? 0.642 -3.762 -17.336 1.00 94.88 92 ARG A CA 1
ATOM 751 C C . ARG A 1 92 ? -0.161 -4.264 -16.136 1.00 94.88 92 ARG A C 1
ATOM 753 O O . ARG A 1 92 ? -0.378 -3.496 -15.210 1.00 94.88 92 ARG A O 1
ATOM 760 N N . GLY A 1 93 ? -0.563 -5.535 -16.135 1.00 96.56 93 GLY A N 1
ATOM 761 C CA . GLY A 1 93 ? -1.244 -6.147 -14.993 1.00 96.56 93 GLY A CA 1
ATOM 762 C C . GLY A 1 93 ? -0.425 -6.035 -13.706 1.00 96.56 93 GLY A C 1
ATOM 763 O O . GLY A 1 93 ? -0.937 -5.562 -12.700 1.00 96.56 93 GLY A O 1
ATOM 764 N N . ILE A 1 94 ? 0.868 -6.373 -13.751 1.00 96.38 94 ILE A N 1
ATOM 765 C CA . ILE A 1 94 ? 1.773 -6.265 -12.593 1.00 96.38 94 ILE A CA 1
ATOM 766 C C . ILE A 1 94 ? 1.872 -4.822 -12.074 1.00 96.38 94 ILE A C 1
ATOM 768 O O . ILE A 1 94 ? 1.840 -4.607 -10.865 1.00 96.38 94 ILE A O 1
ATOM 772 N N . GLN A 1 95 ? 1.955 -3.830 -12.968 1.00 96.81 95 GLN A N 1
ATOM 773 C CA . GLN A 1 95 ? 1.943 -2.418 -12.571 1.00 96.81 95 GLN A CA 1
ATOM 774 C C . GLN A 1 95 ? 0.653 -2.042 -11.846 1.00 96.81 95 GLN A C 1
ATOM 776 O O . GLN A 1 95 ? 0.697 -1.451 -10.771 1.00 96.81 95 GLN A O 1
ATOM 781 N N . TRP A 1 96 ? -0.494 -2.401 -12.421 1.00 97.88 96 TRP A N 1
ATOM 782 C CA . TRP A 1 96 ? -1.790 -2.066 -11.840 1.00 97.88 96 TRP A CA 1
ATOM 783 C C . TRP A 1 96 ? -2.074 -2.821 -10.547 1.00 97.88 96 TRP A C 1
ATOM 785 O O . TRP A 1 96 ? -2.707 -2.255 -9.667 1.00 97.88 96 TRP A O 1
ATOM 795 N N . ARG A 1 97 ? -1.537 -4.029 -10.368 1.00 98.31 97 ARG A N 1
ATOM 796 C CA . ARG A 1 97 ? -1.587 -4.729 -9.081 1.00 98.31 97 ARG A CA 1
ATOM 797 C C . ARG A 1 97 ? -0.931 -3.913 -7.963 1.00 98.31 97 ARG A C 1
ATOM 799 O O . ARG A 1 97 ? -1.554 -3.710 -6.928 1.00 98.31 97 ARG A O 1
ATOM 806 N N . LEU A 1 98 ? 0.267 -3.369 -8.202 1.00 98.56 98 LEU A N 1
ATOM 807 C CA . LEU A 1 98 ? 0.931 -2.472 -7.248 1.00 98.56 98 LEU A CA 1
ATOM 808 C C . LEU A 1 98 ? 0.105 -1.199 -6.996 1.00 98.56 98 LEU A C 1
ATOM 810 O O . LEU A 1 98 ? -0.013 -0.757 -5.857 1.00 98.56 98 LEU A O 1
ATOM 814 N N . VAL A 1 99 ? -0.486 -0.616 -8.046 1.00 98.56 99 VAL A N 1
ATOM 815 C CA . VAL A 1 99 ? -1.355 0.569 -7.916 1.00 98.56 99 VAL A CA 1
ATOM 816 C C . VAL A 1 99 ? -2.563 0.273 -7.024 1.00 98.56 99 VAL A C 1
ATOM 818 O O . VAL A 1 99 ? -2.869 1.076 -6.147 1.00 98.56 99 VAL A O 1
ATOM 821 N N . ILE A 1 100 ? -3.225 -0.868 -7.225 1.00 98.62 100 ILE A N 1
ATOM 822 C CA . ILE A 1 100 ? -4.395 -1.291 -6.446 1.00 98.62 100 ILE A CA 1
ATOM 823 C C . ILE A 1 100 ? -4.003 -1.515 -4.981 1.00 98.62 100 ILE A C 1
ATOM 825 O O . ILE A 1 100 ? -4.654 -0.955 -4.101 1.00 98.62 100 ILE A O 1
ATOM 829 N N . ALA A 1 101 ? -2.911 -2.243 -4.717 1.00 98.69 101 ALA A N 1
ATOM 830 C CA . ALA A 1 101 ? -2.408 -2.453 -3.357 1.00 98.69 101 ALA A CA 1
ATOM 831 C C . ALA A 1 101 ? -2.072 -1.132 -2.655 1.00 98.69 101 ALA A C 1
ATOM 833 O O . ALA A 1 101 ? -2.482 -0.913 -1.519 1.00 98.69 101 ALA A O 1
ATOM 834 N N . TYR A 1 102 ? -1.388 -0.213 -3.344 1.00 98.56 102 TYR A N 1
ATOM 835 C CA . TYR A 1 102 ? -1.078 1.109 -2.798 1.00 98.56 102 TYR A CA 1
ATOM 836 C C . TYR A 1 102 ? -2.345 1.902 -2.474 1.00 98.56 102 TYR A C 1
ATOM 838 O O . TYR A 1 102 ? -2.428 2.530 -1.424 1.00 98.56 102 TYR A O 1
ATOM 846 N N . SER A 1 103 ? -3.347 1.873 -3.356 1.00 98.19 103 SER A N 1
ATOM 847 C CA . SER A 1 103 ? -4.620 2.552 -3.113 1.00 98.19 103 SER A CA 1
ATOM 848 C C . SER A 1 103 ? -5.381 1.959 -1.926 1.00 98.19 103 SER A C 1
ATOM 850 O O . SER A 1 103 ? -5.935 2.719 -1.136 1.00 98.19 103 SER A O 1
ATOM 852 N N . GLY A 1 104 ? -5.387 0.634 -1.762 1.00 98.38 104 GLY A N 1
ATOM 853 C CA . GLY A 1 104 ? -5.998 -0.015 -0.599 1.00 98.38 104 GLY A CA 1
ATOM 854 C C . GLY A 1 104 ? -5.285 0.345 0.703 1.00 98.38 104 GLY A C 1
ATOM 855 O O . GLY A 1 104 ? -5.919 0.736 1.688 1.00 98.38 104 GLY A O 1
ATOM 856 N N . PHE A 1 105 ? -3.953 0.323 0.675 1.00 98.31 105 PHE A N 1
ATOM 857 C CA . PHE A 1 105 ? -3.101 0.761 1.775 1.00 98.31 105 PHE A CA 1
ATOM 858 C C . PHE A 1 105 ? -3.331 2.234 2.154 1.00 98.31 105 PHE A C 1
ATOM 860 O O . PHE A 1 105 ? -3.492 2.552 3.331 1.00 98.31 105 PHE A O 1
ATOM 867 N N . GLU A 1 106 ? -3.400 3.142 1.176 1.00 97.94 106 GLU A N 1
ATOM 868 C CA . GLU A 1 106 ? -3.641 4.574 1.403 1.00 97.94 106 GLU A CA 1
ATOM 869 C C . GLU A 1 106 ? -5.012 4.828 2.038 1.00 97.94 106 GLU A C 1
ATOM 871 O O . GLU A 1 106 ? -5.108 5.573 3.012 1.00 97.94 106 GLU A O 1
ATOM 876 N N . ILE A 1 107 ? -6.066 4.186 1.525 1.00 98.00 107 ILE A N 1
ATOM 877 C CA . ILE A 1 107 ? -7.421 4.282 2.087 1.00 98.00 107 ILE A CA 1
ATOM 878 C C . ILE A 1 107 ? -7.429 3.784 3.535 1.00 98.00 107 ILE A C 1
ATOM 880 O O . ILE A 1 107 ? -7.949 4.467 4.413 1.00 98.00 107 ILE A O 1
ATOM 884 N N . THR A 1 108 ? -6.804 2.636 3.802 1.00 98.00 108 THR A N 1
ATOM 885 C CA . THR A 1 108 ? -6.725 2.090 5.163 1.00 98.00 108 THR A CA 1
ATOM 886 C C . THR A 1 108 ? -5.969 3.039 6.091 1.00 98.00 108 THR A C 1
ATOM 888 O O . THR A 1 108 ? -6.456 3.358 7.172 1.00 98.00 108 THR A O 1
ATOM 891 N N . THR A 1 109 ? -4.825 3.568 5.640 1.00 97.81 109 THR A N 1
ATOM 892 C CA . THR A 1 109 ? -4.028 4.546 6.395 1.00 97.81 109 THR A CA 1
ATOM 893 C C . THR A 1 109 ? -4.885 5.732 6.819 1.00 97.81 109 THR A C 1
ATOM 895 O O . THR A 1 109 ? -4.869 6.087 7.992 1.00 97.81 109 THR A O 1
ATOM 898 N N . LYS A 1 110 ? -5.675 6.307 5.900 1.00 97.38 110 LYS A N 1
ATOM 899 C CA . LYS A 1 110 ? -6.590 7.422 6.200 1.00 97.38 110 LYS A CA 1
ATOM 900 C C . LYS A 1 110 ? -7.564 7.098 7.327 1.00 97.38 110 LYS A C 1
ATOM 902 O O . LYS A 1 110 ? -7.766 7.942 8.197 1.00 97.38 110 LYS A O 1
ATOM 907 N N . GLY A 1 111 ? -8.138 5.895 7.299 1.00 97.19 111 GLY A N 1
ATOM 908 C CA . GLY A 1 111 ? -9.024 5.401 8.349 1.00 97.19 111 GLY A CA 1
ATOM 909 C C . GLY A 1 111 ? -8.314 5.290 9.695 1.00 97.19 111 GLY A C 1
ATOM 910 O O . GLY A 1 111 ? -8.840 5.776 10.683 1.00 97.19 111 GLY A O 1
ATOM 911 N N . LEU A 1 112 ? -7.105 4.723 9.729 1.00 97.38 112 LEU A N 1
ATOM 912 C CA . LEU A 1 112 ? -6.355 4.497 10.971 1.00 97.38 112 LEU A CA 1
ATOM 913 C C . LEU A 1 112 ? -5.817 5.774 11.615 1.00 97.38 112 LEU A C 1
ATOM 915 O O . LEU A 1 112 ? -5.753 5.862 12.832 1.00 97.38 112 LEU A O 1
ATOM 919 N N . ILE A 1 113 ? -5.385 6.756 10.825 1.00 96.81 113 ILE A N 1
ATOM 920 C CA . ILE A 1 113 ? -4.797 7.991 11.367 1.00 96.81 113 ILE A CA 1
ATOM 921 C C . ILE A 1 113 ? -5.804 9.137 11.474 1.00 96.81 113 ILE A C 1
ATOM 923 O O . ILE A 1 113 ? -5.400 10.286 11.651 1.00 96.81 113 ILE A O 1
ATOM 927 N N . ASN A 1 114 ? -7.095 8.848 11.325 1.00 96.12 114 ASN A N 1
ATOM 928 C CA . ASN A 1 114 ? -8.175 9.828 11.348 1.00 96.12 114 ASN A CA 1
ATOM 929 C C . ASN A 1 114 ? -8.031 10.990 10.337 1.00 96.12 114 ASN A C 1
ATOM 931 O O . ASN A 1 114 ? -8.337 12.141 10.637 1.00 96.12 114 ASN A O 1
ATOM 935 N N . LYS A 1 115 ? -7.543 10.715 9.119 1.00 95.38 115 LYS A N 1
ATOM 936 C CA . LYS A 1 115 ? -7.428 11.708 8.028 1.00 95.38 115 LYS A CA 1
ATOM 937 C C . LYS A 1 115 ? -8.317 11.331 6.854 1.00 95.38 115 LYS A C 1
ATOM 939 O O . LYS A 1 115 ? -7.850 10.905 5.797 1.00 95.38 115 LYS A O 1
ATOM 944 N N . LEU A 1 116 ? -9.619 11.472 7.068 1.00 89.56 116 LEU A N 1
ATOM 945 C CA . LEU A 1 116 ? -10.650 11.006 6.141 1.00 89.56 116 LEU A CA 1
ATOM 946 C C . LEU A 1 116 ? -10.752 11.881 4.879 1.00 89.56 116 LEU A C 1
ATOM 948 O O . LEU A 1 116 ? -11.104 11.388 3.806 1.00 89.56 116 LEU A O 1
ATOM 952 N N . GLU A 1 117 ? -10.337 13.145 4.973 1.00 86.75 117 GLU A N 1
ATOM 953 C CA . GLU A 1 117 ? -10.334 14.105 3.870 1.00 86.75 117 GLU A CA 1
ATOM 954 C C . GLU A 1 117 ? -8.919 14.471 3.394 1.00 86.75 117 GLU A C 1
ATOM 956 O O . GLU A 1 117 ? -7.921 14.330 4.101 1.00 86.75 117 GLU A O 1
ATOM 961 N N . GLY A 1 118 ? -8.829 14.970 2.158 1.00 88.50 118 GLY A N 1
ATOM 962 C CA . GLY A 1 118 ? -7.583 15.482 1.588 1.00 88.50 118 GLY A CA 1
ATOM 963 C C . GLY A 1 118 ? -6.568 14.410 1.172 1.00 88.50 118 GLY A C 1
ATOM 964 O O . GLY A 1 118 ? -6.876 13.223 1.016 1.00 88.50 118 GLY A O 1
ATOM 965 N N . GLN A 1 119 ? -5.339 14.858 0.907 1.00 88.69 119 GLN A N 1
ATOM 966 C CA . GLN A 1 119 ? -4.211 13.994 0.548 1.00 88.69 119 GLN A CA 1
ATOM 967 C C . GLN A 1 119 ? -3.331 13.737 1.768 1.00 88.69 119 GLN A C 1
ATOM 969 O O . GLN A 1 119 ? -3.015 14.666 2.512 1.00 88.69 119 GLN A O 1
ATOM 974 N N . LEU A 1 120 ? -2.879 12.492 1.920 1.00 92.94 120 LEU A N 1
ATOM 975 C CA . LEU A 1 120 ? -1.892 12.146 2.933 1.00 92.94 120 LEU A CA 1
ATOM 976 C C . LEU A 1 120 ? -0.521 12.726 2.579 1.00 92.94 120 LEU A C 1
ATOM 978 O O . LEU A 1 120 ? -0.104 12.759 1.414 1.00 92.94 120 LEU A O 1
ATOM 982 N N . LYS A 1 121 ? 0.193 13.182 3.605 1.00 92.81 121 LYS A N 1
ATOM 983 C CA . LYS A 1 121 ? 1.578 13.641 3.494 1.00 92.81 121 LYS A CA 1
ATOM 984 C C . LYS A 1 121 ? 2.537 12.466 3.730 1.00 92.81 121 LYS A C 1
ATOM 986 O O . LYS A 1 121 ? 2.159 11.490 4.371 1.00 92.81 121 LYS A O 1
ATOM 991 N N . PRO A 1 122 ? 3.786 12.518 3.238 1.00 90.94 122 PRO A N 1
ATOM 992 C CA . PRO A 1 122 ? 4.794 11.489 3.521 1.00 90.94 122 PRO A CA 1
ATOM 993 C C . PRO A 1 122 ? 4.925 11.124 5.009 1.00 90.94 122 PRO A C 1
ATOM 995 O O . PRO A 1 122 ? 5.100 9.960 5.349 1.00 90.94 122 PRO A O 1
ATOM 998 N N . GLU A 1 123 ? 4.806 12.115 5.884 1.00 94.25 123 GLU A N 1
ATOM 999 C CA . GLU A 1 123 ? 4.948 12.003 7.336 1.00 94.25 123 GLU A CA 1
ATOM 1000 C C . GLU A 1 123 ? 3.815 11.183 7.966 1.00 94.25 123 GLU A C 1
ATOM 1002 O O . GLU A 1 123 ? 4.028 10.510 8.971 1.00 94.25 123 GLU A O 1
ATOM 1007 N N . ASP A 1 124 ? 2.638 11.175 7.338 1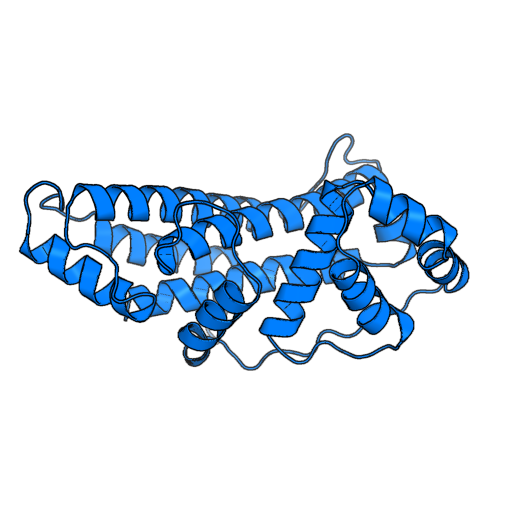.00 95.31 124 ASP A N 1
ATOM 1008 C CA . ASP A 1 124 ? 1.482 10.393 7.778 1.00 95.31 124 ASP A CA 1
ATOM 1009 C C . ASP A 1 124 ? 1.756 8.892 7.644 1.00 95.31 124 ASP A C 1
ATOM 1011 O O . ASP A 1 124 ? 1.524 8.114 8.570 1.00 95.31 124 ASP A O 1
ATOM 1015 N N . PHE A 1 125 ? 2.345 8.495 6.516 1.00 95.44 125 PHE A N 1
ATOM 1016 C CA . PHE A 1 125 ? 2.750 7.113 6.276 1.00 95.44 125 PHE A CA 1
ATOM 1017 C C . PHE A 1 125 ? 3.914 6.694 7.169 1.00 95.44 125 PHE A C 1
ATOM 1019 O O . PHE A 1 125 ? 3.889 5.598 7.723 1.00 95.44 125 PHE A O 1
ATOM 1026 N N . LYS A 1 126 ? 4.900 7.578 7.373 1.00 94.88 126 LYS A N 1
ATOM 1027 C CA . LYS A 1 126 ? 5.978 7.331 8.341 1.00 94.88 126 LYS A CA 1
ATOM 1028 C C . LYS A 1 126 ? 5.422 7.112 9.742 1.00 94.88 126 LYS A C 1
ATOM 1030 O O . LYS A 1 126 ? 5.841 6.188 10.426 1.00 94.88 126 LYS A O 1
ATOM 1035 N N . SER A 1 127 ? 4.457 7.927 10.175 1.00 94.62 127 SER A N 1
ATOM 1036 C CA . SER A 1 127 ? 3.822 7.754 11.485 1.00 94.62 127 SER A CA 1
ATOM 1037 C C . SER A 1 127 ? 3.145 6.388 11.605 1.00 94.62 127 SER A C 1
ATOM 1039 O O . SER A 1 127 ? 3.357 5.702 12.604 1.00 94.62 127 SER A O 1
ATOM 1041 N N . LEU A 1 128 ? 2.390 5.963 10.584 1.00 96.38 128 LEU A N 1
ATOM 1042 C CA . LEU A 1 128 ? 1.750 4.644 10.561 1.00 96.38 128 LEU A CA 1
ATOM 1043 C C . LEU A 1 128 ? 2.777 3.503 10.644 1.00 96.38 128 LEU A C 1
ATOM 1045 O O . LEU A 1 128 ? 2.623 2.608 11.476 1.00 96.38 128 LEU A O 1
ATOM 1049 N N . ILE A 1 129 ? 3.819 3.540 9.807 1.00 96.50 129 ILE A N 1
ATOM 1050 C CA . ILE A 1 129 ? 4.865 2.505 9.762 1.00 96.50 129 ILE A CA 1
ATOM 1051 C C . ILE A 1 129 ? 5.567 2.412 11.118 1.00 96.50 129 ILE A C 1
ATOM 1053 O O . ILE A 1 129 ? 5.635 1.330 11.694 1.00 96.50 129 ILE A O 1
ATOM 1057 N N . ASN A 1 130 ? 5.982 3.546 11.688 1.00 94.94 130 ASN A N 1
ATOM 1058 C CA . ASN A 1 130 ? 6.641 3.581 12.995 1.00 94.94 130 ASN A CA 1
ATOM 1059 C C . ASN A 1 130 ? 5.745 3.043 14.118 1.00 94.94 130 ASN A C 1
ATOM 1061 O O . ASN A 1 130 ? 6.205 2.285 14.970 1.00 94.94 130 ASN A O 1
ATOM 1065 N N . LYS A 1 131 ? 4.446 3.368 14.109 1.00 95.44 131 LYS A N 1
ATOM 1066 C CA . LYS A 1 131 ? 3.489 2.827 15.088 1.00 95.44 131 LYS A CA 1
ATOM 1067 C C . LYS A 1 131 ? 3.279 1.321 14.937 1.00 95.44 131 LYS A C 1
ATOM 1069 O O . LYS A 1 131 ? 2.983 0.663 15.933 1.00 95.44 131 LYS A O 1
ATOM 1074 N N . SER A 1 132 ? 3.464 0.781 13.737 1.00 95.88 132 SER A N 1
ATOM 1075 C CA . SER A 1 132 ? 3.303 -0.646 13.418 1.00 95.88 132 SER A CA 1
ATOM 1076 C C . SER A 1 132 ? 4.614 -1.438 13.529 1.00 95.88 132 SER A C 1
ATOM 1078 O O . SER A 1 132 ? 4.615 -2.656 13.377 1.00 95.88 132 SER A O 1
ATOM 1080 N N . GLN A 1 133 ? 5.734 -0.768 13.823 1.00 93.12 133 GLN A N 1
ATOM 1081 C CA . GLN A 1 133 ? 7.080 -1.340 13.760 1.00 93.12 133 GLN A CA 1
ATOM 1082 C C . GLN A 1 133 ? 7.291 -2.539 14.694 1.00 93.12 133 GLN A C 1
ATOM 1084 O O . GLN A 1 133 ? 8.076 -3.421 14.364 1.00 93.12 133 GLN A O 1
ATOM 1089 N N . SER A 1 134 ? 6.590 -2.597 15.831 1.00 93.19 134 SER A N 1
ATOM 1090 C CA . SER A 1 134 ? 6.678 -3.720 16.779 1.00 93.19 134 SER A CA 1
ATOM 1091 C C . SER A 1 134 ? 6.170 -5.044 16.209 1.00 93.19 134 SER A C 1
ATOM 1093 O O . SER A 1 134 ? 6.585 -6.098 16.676 1.00 93.19 134 SER A O 1
ATOM 1095 N N . ASN A 1 135 ? 5.284 -4.978 15.213 1.00 94.75 135 ASN A N 1
ATOM 1096 C CA . ASN A 1 135 ? 4.671 -6.140 14.569 1.00 94.75 135 ASN A CA 1
ATOM 1097 C C . ASN A 1 135 ? 5.329 -6.447 13.212 1.00 94.75 135 ASN A C 1
ATOM 1099 O O . ASN A 1 135 ? 5.048 -7.465 12.585 1.00 94.75 135 ASN A O 1
ATOM 1103 N N . LEU A 1 136 ? 6.230 -5.574 12.751 1.00 94.81 136 LEU A N 1
ATOM 1104 C CA . LEU A 1 136 ? 6.997 -5.781 11.533 1.00 94.81 136 LEU A CA 1
ATOM 1105 C C . LEU A 1 136 ? 8.265 -6.576 11.822 1.00 94.81 136 LEU A C 1
ATOM 1107 O O . LEU A 1 136 ? 9.012 -6.300 12.761 1.00 94.81 136 LEU A O 1
ATOM 1111 N N . HIS A 1 137 ? 8.552 -7.530 10.947 1.00 93.00 137 HIS A N 1
ATOM 1112 C CA . HIS A 1 137 ? 9.824 -8.230 10.968 1.00 93.00 137 HIS A CA 1
ATOM 1113 C C . HIS A 1 137 ? 10.959 -7.328 10.441 1.00 93.00 137 HIS A C 1
ATOM 1115 O O . HIS A 1 137 ? 10.725 -6.275 9.834 1.00 93.00 137 HIS A O 1
ATOM 1121 N N . THR A 1 138 ? 12.213 -7.729 10.669 1.00 93.81 138 THR A N 1
ATOM 1122 C CA . THR A 1 138 ? 13.379 -7.020 10.124 1.00 93.81 138 THR A CA 1
ATOM 1123 C C . THR A 1 138 ? 13.312 -6.984 8.601 1.00 93.81 138 THR A C 1
ATOM 1125 O O . THR A 1 138 ? 13.278 -8.031 7.962 1.00 93.81 138 THR A O 1
ATOM 1128 N N . TYR A 1 139 ? 13.326 -5.786 8.016 1.00 96.19 139 TYR A N 1
ATOM 1129 C CA . TYR A 1 139 ? 13.205 -5.636 6.570 1.00 96.19 139 TYR A CA 1
ATOM 1130 C C . TYR A 1 139 ? 14.339 -6.358 5.831 1.00 96.19 139 TYR A C 1
ATOM 1132 O O . TYR A 1 139 ? 15.518 -6.158 6.128 1.00 96.19 139 TYR A O 1
ATOM 1140 N N . SER A 1 140 ? 13.975 -7.178 4.846 1.00 93.88 140 SER A N 1
ATOM 1141 C CA . SER A 1 140 ? 14.940 -7.822 3.955 1.00 93.88 140 SER A CA 1
ATOM 1142 C C . SER A 1 140 ? 15.339 -6.848 2.841 1.00 93.88 140 SER A C 1
ATOM 1144 O O . SER A 1 140 ? 14.463 -6.436 2.076 1.00 93.88 140 SER A O 1
ATOM 1146 N N . PRO A 1 141 ? 16.627 -6.472 2.708 1.00 94.81 141 PRO A N 1
ATOM 1147 C CA . PRO A 1 141 ? 17.031 -5.439 1.764 1.00 94.81 141 PRO A CA 1
ATOM 1148 C C . PRO A 1 141 ? 16.620 -5.736 0.319 1.00 94.81 141 PRO A C 1
ATOM 1150 O O . PRO A 1 141 ? 16.842 -6.832 -0.201 1.00 94.81 141 PRO A O 1
ATOM 1153 N N . LEU A 1 142 ? 16.058 -4.730 -0.356 1.00 95.06 142 LEU A N 1
ATOM 1154 C CA . LEU A 1 142 ? 15.617 -4.842 -1.745 1.00 95.06 142 LEU A CA 1
ATOM 1155 C C . LEU A 1 142 ? 16.648 -4.198 -2.672 1.00 95.06 142 LEU A C 1
ATOM 1157 O O . LEU A 1 142 ? 16.715 -2.974 -2.833 1.00 95.06 142 LEU A O 1
ATOM 1161 N N . ASN A 1 143 ? 17.444 -5.058 -3.299 1.00 93.31 143 ASN A N 1
ATOM 1162 C CA . ASN A 1 143 ? 18.444 -4.661 -4.279 1.00 93.31 143 ASN A CA 1
ATOM 1163 C C . ASN A 1 143 ? 17.796 -4.211 -5.601 1.00 93.31 143 ASN A C 1
ATOM 1165 O O . ASN A 1 143 ? 16.748 -4.742 -5.987 1.00 93.31 143 ASN A O 1
ATOM 1169 N N . PRO A 1 144 ? 18.423 -3.271 -6.328 1.00 90.56 144 PRO A N 1
ATOM 1170 C CA . PRO A 1 144 ? 18.016 -2.933 -7.687 1.00 90.56 144 PRO A CA 1
ATOM 1171 C C . PRO A 1 144 ? 18.095 -4.148 -8.625 1.00 90.56 144 PRO A C 1
ATOM 1173 O O . PRO A 1 144 ? 18.906 -5.055 -8.413 1.00 90.56 144 PRO A O 1
ATOM 1176 N N . PRO A 1 145 ? 17.275 -4.193 -9.691 1.00 87.50 145 PRO A N 1
ATOM 1177 C CA . PRO A 1 145 ? 17.335 -5.273 -10.663 1.00 87.50 145 PRO A CA 1
ATOM 1178 C C . PRO A 1 145 ? 18.671 -5.242 -11.412 1.00 87.50 145 PRO A C 1
ATOM 1180 O O . PRO A 1 145 ? 19.150 -4.178 -11.800 1.00 87.50 145 PRO A O 1
ATOM 1183 N N . ALA A 1 146 ? 19.229 -6.415 -11.713 1.00 77.44 146 ALA A N 1
ATOM 1184 C CA . ALA A 1 146 ? 20.348 -6.539 -12.645 1.00 77.44 146 ALA A CA 1
ATOM 1185 C C . ALA A 1 146 ? 19.858 -6.267 -14.084 1.00 77.44 146 ALA A C 1
ATOM 1187 O O . ALA A 1 146 ? 19.445 -7.184 -14.806 1.00 77.44 146 ALA A O 1
ATOM 1188 N N . TYR A 1 147 ? 19.805 -4.992 -14.480 1.00 70.06 147 TYR A N 1
ATOM 1189 C CA . TYR A 1 147 ? 19.307 -4.567 -15.789 1.00 70.06 147 TYR A CA 1
ATOM 1190 C C . TYR A 1 147 ? 20.436 -4.454 -16.823 1.00 70.06 147 TYR A C 1
ATOM 1192 O O . TYR A 1 147 ? 21.512 -3.935 -16.546 1.00 70.06 147 TYR A O 1
ATOM 1200 N N . ASP A 1 148 ? 20.154 -4.880 -18.057 1.00 62.47 148 ASP A N 1
ATOM 1201 C CA . ASP A 1 148 ? 21.155 -4.931 -19.137 1.00 62.47 148 ASP A CA 1
ATOM 1202 C C . ASP A 1 148 ? 21.181 -3.648 -20.002 1.00 62.47 148 ASP A C 1
ATOM 1204 O O . ASP A 1 148 ? 22.030 -3.496 -20.878 1.00 62.47 148 ASP A O 1
ATOM 1208 N N . SER A 1 149 ? 20.257 -2.694 -19.790 1.00 62.88 149 SER A N 1
ATOM 1209 C CA . SER A 1 149 ? 20.027 -1.554 -20.704 1.00 62.88 149 SER A CA 1
ATOM 1210 C C . SER A 1 149 ? 20.193 -0.153 -20.084 1.00 62.88 149 SER A C 1
ATOM 1212 O O . SER A 1 149 ? 19.301 0.695 -20.155 1.00 62.88 149 SER A O 1
ATOM 1214 N N . SER A 1 150 ? 21.383 0.163 -19.560 1.00 66.44 150 SER A N 1
ATOM 1215 C CA . SER A 1 150 ? 21.700 1.483 -18.964 1.00 66.44 150 SER A CA 1
ATOM 1216 C C . SER A 1 150 ? 21.400 2.701 -19.841 1.00 66.44 150 SER A C 1
ATOM 1218 O O . SER A 1 150 ? 21.104 3.774 -19.319 1.00 66.44 150 SER A O 1
ATOM 1220 N N . LYS A 1 151 ? 21.393 2.552 -21.170 1.00 73.56 151 LYS A N 1
ATOM 1221 C CA . LYS A 1 151 ? 21.034 3.634 -22.101 1.00 73.56 151 LYS A CA 1
ATOM 1222 C C . LYS A 1 151 ? 19.557 4.037 -22.020 1.00 73.56 151 LYS A C 1
ATOM 1224 O O . LYS A 1 151 ? 19.259 5.226 -22.103 1.00 73.56 151 LYS A O 1
ATOM 1229 N N . SER A 1 152 ? 18.638 3.081 -21.852 1.00 78.88 152 SER A N 1
ATOM 1230 C CA . SER A 1 152 ? 17.195 3.367 -21.811 1.00 78.88 152 SER A CA 1
ATOM 1231 C C . SER A 1 152 ? 16.804 4.092 -20.519 1.00 78.88 152 SER A C 1
ATOM 1233 O O . SER A 1 152 ? 16.047 5.061 -20.561 1.00 78.88 152 SER A O 1
ATOM 1235 N N . LEU A 1 153 ? 17.399 3.683 -19.393 1.00 77.94 153 LEU A N 1
ATOM 1236 C CA . LEU A 1 153 ? 17.236 4.333 -18.095 1.00 77.94 153 LEU A CA 1
ATOM 1237 C C . LEU A 1 153 ? 17.852 5.740 -18.094 1.00 77.94 153 LEU A C 1
ATOM 1239 O O . LEU A 1 153 ? 17.181 6.693 -17.716 1.00 77.94 153 LEU A O 1
ATOM 1243 N N . LYS A 1 154 ? 19.084 5.901 -18.604 1.00 80.25 154 LYS A N 1
ATOM 1244 C CA . LYS A 1 154 ? 19.725 7.224 -18.747 1.00 80.25 154 LYS A CA 1
ATOM 1245 C C . LYS A 1 154 ? 18.890 8.183 -19.596 1.00 80.25 154 LYS A C 1
ATOM 1247 O O . LYS A 1 154 ? 18.776 9.351 -19.242 1.00 80.25 154 LYS A O 1
ATOM 1252 N N . LYS A 1 155 ? 18.283 7.700 -20.688 1.00 83.12 155 LYS A N 1
ATOM 1253 C CA . LYS A 1 155 ? 17.367 8.511 -21.503 1.00 83.12 155 LYS A CA 1
ATOM 1254 C C . LYS A 1 155 ? 16.124 8.912 -20.711 1.00 83.12 155 LYS A C 1
ATOM 1256 O O . LYS A 1 155 ? 15.750 10.077 -20.751 1.00 83.12 155 LYS A O 1
ATOM 1261 N N . TRP A 1 156 ? 15.516 7.975 -19.982 1.00 81.12 156 TRP A N 1
ATOM 1262 C CA . TRP A 1 156 ? 14.325 8.239 -19.167 1.00 81.12 156 TRP A CA 1
ATOM 1263 C C . TRP A 1 156 ? 14.557 9.254 -18.040 1.00 81.12 156 TRP A C 1
ATOM 1265 O O . TRP A 1 156 ? 13.623 9.904 -17.592 1.00 81.12 156 TRP A O 1
ATOM 1275 N N . LEU A 1 157 ? 15.809 9.410 -17.616 1.00 76.06 157 LEU A N 1
ATOM 1276 C CA . L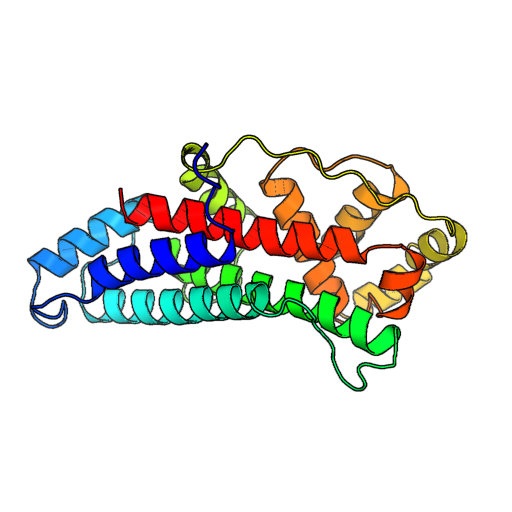EU A 1 157 ? 16.249 10.381 -16.615 1.00 76.06 157 LEU A CA 1
ATOM 1277 C C . LEU A 1 157 ? 16.872 11.641 -17.244 1.00 76.06 157 LEU A C 1
ATOM 1279 O O . LEU A 1 157 ? 17.616 12.366 -16.587 1.00 76.06 157 LEU A O 1
ATOM 1283 N N . SER A 1 158 ? 16.638 11.880 -18.535 1.00 82.31 158 SER A N 1
ATOM 1284 C CA . SER A 1 158 ? 17.112 13.086 -19.212 1.00 82.31 158 SER A CA 1
ATOM 1285 C C . SER A 1 158 ? 16.234 14.298 -18.885 1.00 82.31 158 SER A C 1
ATOM 1287 O O . SER A 1 158 ? 15.060 14.156 -18.548 1.00 82.31 158 SER A O 1
ATOM 1289 N N . LYS A 1 159 ? 16.775 15.509 -19.074 1.00 77.31 159 LYS A N 1
ATOM 1290 C CA . LYS A 1 159 ? 16.035 16.777 -18.901 1.00 77.31 159 LYS A CA 1
ATOM 1291 C C . LYS A 1 159 ? 14.749 16.861 -19.741 1.00 77.31 159 LYS A C 1
ATOM 1293 O O . LYS A 1 159 ? 13.783 17.515 -19.349 1.00 77.31 159 LYS A O 1
ATOM 1298 N N . GLU A 1 160 ? 14.741 16.217 -20.907 1.00 81.75 160 GLU A N 1
ATOM 1299 C CA . GLU A 1 160 ? 13.558 16.135 -21.767 1.00 81.75 160 GLU A CA 1
ATOM 1300 C C . GLU A 1 160 ? 12.445 15.326 -21.082 1.00 81.75 160 GLU A C 1
ATOM 1302 O O . GLU A 1 160 ? 11.312 15.788 -20.961 1.00 81.75 160 GLU A O 1
ATOM 1307 N N . GLU A 1 161 ? 12.782 14.159 -20.538 1.00 82.75 161 GLU A N 1
ATOM 1308 C CA . GLU A 1 161 ? 11.832 13.302 -19.822 1.00 82.75 161 GLU A CA 1
ATOM 1309 C C . GLU A 1 161 ? 11.419 13.894 -18.465 1.00 82.75 161 GLU A C 1
ATOM 1311 O O . GLU A 1 161 ? 10.270 13.733 -18.065 1.00 82.75 161 GLU A O 1
ATOM 1316 N N . GLU A 1 162 ? 12.281 14.665 -17.792 1.00 82.19 162 GLU A N 1
ATOM 1317 C CA . GLU A 1 162 ? 11.890 15.464 -16.617 1.00 82.19 162 GLU A CA 1
ATOM 1318 C C . GLU A 1 162 ? 10.792 16.483 -16.960 1.00 82.19 162 GLU A C 1
ATOM 1320 O O . GLU A 1 162 ? 9.850 16.679 -16.186 1.00 82.19 162 GLU A O 1
ATOM 1325 N N . SER A 1 163 ? 10.873 17.104 -18.141 1.00 84.31 163 SER A N 1
ATOM 1326 C CA . SER A 1 163 ? 9.854 18.046 -18.620 1.00 84.31 163 SER A CA 1
ATOM 1327 C C . SER A 1 163 ? 8.528 17.336 -18.904 1.00 84.31 163 SER A C 1
ATOM 1329 O O . SER A 1 163 ? 7.468 17.840 -18.528 1.00 84.31 163 SER A O 1
ATOM 1331 N N . ILE A 1 164 ? 8.582 16.133 -19.489 1.00 85.56 164 ILE A N 1
ATOM 1332 C CA . ILE A 1 164 ? 7.406 15.269 -19.680 1.00 85.56 164 ILE A CA 1
ATOM 1333 C C . ILE A 1 164 ? 6.812 14.866 -18.329 1.00 85.56 164 ILE A C 1
ATOM 1335 O O . ILE A 1 164 ? 5.602 14.962 -18.136 1.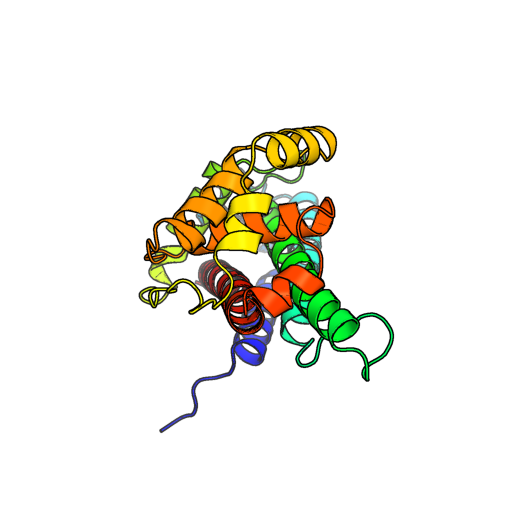00 85.56 164 ILE A O 1
ATOM 1339 N N . ALA A 1 165 ? 7.635 14.458 -17.365 1.00 85.69 165 ALA A N 1
ATOM 1340 C CA . ALA A 1 165 ? 7.160 14.071 -16.043 1.00 85.69 165 ALA A CA 1
ATOM 1341 C C . ALA A 1 165 ? 6.454 15.234 -15.330 1.00 85.69 165 ALA A C 1
ATOM 1343 O O . ALA A 1 165 ? 5.381 15.044 -14.754 1.00 85.69 165 ALA A O 1
ATOM 1344 N N . LYS A 1 166 ? 7.004 16.452 -15.437 1.00 85.94 166 LYS A N 1
ATOM 1345 C CA . LYS A 1 166 ? 6.363 17.675 -14.937 1.00 85.94 166 LYS A CA 1
ATOM 1346 C C . LYS A 1 166 ? 5.029 17.940 -15.636 1.00 85.94 166 LYS A C 1
ATOM 1348 O O . LYS A 1 166 ? 4.054 18.242 -14.954 1.00 85.94 166 LYS A O 1
ATOM 1353 N N . PHE A 1 167 ? 4.968 17.801 -16.963 1.00 86.19 167 PHE A N 1
ATOM 1354 C CA . PHE A 1 167 ? 3.723 17.935 -17.730 1.00 86.19 167 PHE A CA 1
ATOM 1355 C C . PHE A 1 167 ? 2.656 16.928 -17.276 1.00 86.19 167 PHE A C 1
ATOM 1357 O O . PHE A 1 167 ? 1.497 17.290 -17.106 1.00 86.19 167 PHE A O 1
ATOM 1364 N N . LEU A 1 168 ? 3.056 15.685 -17.003 1.00 86.56 168 LEU A N 1
ATOM 1365 C CA . LEU A 1 168 ? 2.169 14.635 -16.501 1.00 86.56 168 LEU A CA 1
ATOM 1366 C C . LEU A 1 168 ? 1.769 14.829 -15.028 1.00 86.56 168 LEU A C 1
ATOM 1368 O O . LEU A 1 168 ? 0.969 14.049 -14.521 1.00 86.56 168 LEU A O 1
ATOM 1372 N N . GLY A 1 169 ? 2.289 15.846 -14.333 1.00 83.88 169 GLY A N 1
ATOM 1373 C CA . GLY A 1 169 ? 1.959 16.144 -12.937 1.00 83.88 169 GLY A CA 1
ATOM 1374 C C . GLY A 1 169 ? 2.719 15.303 -11.907 1.00 83.88 169 GLY A C 1
ATOM 1375 O O . GLY A 1 169 ? 2.297 15.221 -10.752 1.00 83.88 169 GLY A O 1
ATOM 1376 N N . LEU A 1 170 ? 3.834 14.673 -12.291 1.00 85.44 170 LEU A N 1
ATOM 1377 C CA . LEU A 1 170 ? 4.684 13.940 -11.355 1.00 85.44 170 LEU A CA 1
ATOM 1378 C C . LEU A 1 170 ? 5.512 14.886 -10.491 1.00 85.44 170 LEU A C 1
ATOM 1380 O O . LEU A 1 170 ? 6.045 15.898 -10.946 1.00 85.44 170 LEU A O 1
ATOM 1384 N N . ARG A 1 171 ? 5.673 14.510 -9.221 1.00 79.75 171 ARG A N 1
ATOM 1385 C CA . ARG A 1 171 ? 6.561 15.216 -8.297 1.00 79.75 171 ARG A CA 1
ATOM 1386 C C . ARG A 1 171 ? 7.995 14.764 -8.550 1.00 79.75 171 ARG A C 1
ATOM 1388 O O . ARG A 1 171 ? 8.254 13.562 -8.586 1.00 79.75 171 ARG A O 1
ATOM 1395 N N . SER A 1 172 ? 8.940 15.704 -8.610 1.00 78.06 172 SER A N 1
ATOM 1396 C CA . SER A 1 172 ? 10.361 15.395 -8.837 1.00 78.06 172 SER A CA 1
ATOM 1397 C C . SER A 1 172 ? 10.890 14.342 -7.862 1.00 78.06 172 SER A C 1
ATOM 1399 O O . SER A 1 172 ? 11.632 13.456 -8.270 1.00 78.06 172 SER A O 1
ATOM 1401 N N . LYS A 1 173 ? 10.448 14.375 -6.597 1.00 85.12 173 LYS A N 1
ATOM 1402 C CA . LYS A 1 173 ? 10.857 13.411 -5.564 1.00 85.12 173 LYS A CA 1
ATOM 1403 C C . LYS A 1 173 ? 10.571 11.952 -5.941 1.00 85.12 173 LYS A C 1
ATOM 1405 O O . LYS A 1 173 ? 11.396 11.098 -5.650 1.00 85.12 173 LYS A O 1
ATOM 1410 N N . ASP A 1 174 ? 9.448 11.661 -6.600 1.00 87.06 174 ASP A N 1
ATOM 1411 C CA . ASP A 1 174 ? 9.109 10.283 -6.984 1.00 87.06 174 ASP A CA 1
ATOM 1412 C C . ASP A 1 174 ? 10.090 9.752 -8.050 1.00 87.06 174 ASP A C 1
ATOM 1414 O O . ASP A 1 174 ? 10.513 8.601 -7.998 1.00 87.06 174 ASP A O 1
ATOM 1418 N N . ILE A 1 175 ? 10.524 10.611 -8.976 1.00 85.25 175 ILE A N 1
ATOM 1419 C CA . ILE A 1 175 ? 11.528 10.258 -9.992 1.00 85.25 175 ILE A CA 1
ATOM 1420 C C . ILE A 1 175 ? 12.894 10.026 -9.339 1.00 85.25 175 ILE A C 1
ATOM 1422 O O . ILE A 1 175 ? 13.576 9.064 -9.683 1.00 85.25 175 ILE A O 1
ATOM 1426 N N . HIS A 1 176 ? 13.273 10.881 -8.382 1.00 86.75 176 HIS A N 1
ATOM 1427 C CA . HIS A 1 176 ? 14.549 10.769 -7.671 1.00 86.75 176 HIS A CA 1
ATOM 1428 C C . HIS A 1 176 ? 14.640 9.454 -6.894 1.00 86.75 176 HIS A C 1
ATOM 1430 O O . HIS A 1 176 ? 15.613 8.740 -7.061 1.00 86.75 176 HIS A O 1
ATOM 1436 N N . VAL A 1 177 ? 13.589 9.042 -6.176 1.00 90.50 177 VAL A N 1
ATOM 1437 C CA . VAL A 1 177 ? 13.588 7.754 -5.452 1.00 90.50 177 VAL A CA 1
ATOM 1438 C C . VAL A 1 177 ? 13.863 6.564 -6.384 1.00 90.50 177 VAL A C 1
ATOM 1440 O O . VAL A 1 177 ? 14.646 5.678 -6.048 1.00 90.50 177 VAL A O 1
ATOM 1443 N N . ILE A 1 178 ? 13.255 6.538 -7.577 1.00 90.12 178 ILE A N 1
ATOM 1444 C CA . ILE A 1 178 ? 13.503 5.464 -8.555 1.00 90.12 178 ILE A CA 1
ATOM 1445 C C . ILE A 1 178 ? 14.921 5.570 -9.127 1.00 90.12 178 ILE A C 1
ATOM 1447 O O . ILE A 1 178 ? 15.575 4.547 -9.331 1.00 90.12 178 ILE A O 1
ATOM 1451 N N . LYS A 1 179 ? 15.397 6.791 -9.392 1.00 85.44 179 LYS A N 1
ATOM 1452 C CA . LYS A 1 179 ? 16.751 7.049 -9.889 1.00 85.44 179 LYS A CA 1
ATOM 1453 C C . LYS A 1 179 ? 17.807 6.588 -8.889 1.00 85.44 179 LYS A C 1
ATOM 1455 O O . LYS A 1 179 ? 18.691 5.842 -9.288 1.00 85.44 179 LYS A O 1
ATOM 1460 N N . ASP A 1 180 ? 17.713 6.995 -7.634 1.00 86.75 180 ASP A N 1
ATOM 1461 C CA . ASP A 1 180 ? 18.715 6.697 -6.609 1.00 86.75 180 ASP A CA 1
ATOM 1462 C C . ASP A 1 180 ? 18.808 5.178 -6.400 1.00 86.75 180 ASP A C 1
ATOM 1464 O O . ASP A 1 180 ? 19.893 4.597 -6.384 1.00 86.75 180 ASP A O 1
ATOM 1468 N N . TRP A 1 181 ? 17.659 4.498 -6.380 1.00 91.38 181 TRP A N 1
ATOM 1469 C CA . TRP A 1 181 ? 17.612 3.044 -6.272 1.00 91.38 181 TRP A CA 1
ATOM 1470 C C . TRP A 1 181 ? 18.170 2.334 -7.519 1.00 91.38 181 TRP A C 1
ATOM 1472 O O . TRP A 1 181 ? 19.053 1.488 -7.406 1.00 91.38 181 TRP A O 1
ATOM 1482 N N . MET A 1 182 ? 17.699 2.671 -8.728 1.00 86.38 182 MET A N 1
ATOM 1483 C CA . MET A 1 182 ? 18.091 1.953 -9.953 1.00 86.38 182 MET A CA 1
ATOM 1484 C C . MET A 1 182 ? 19.464 2.349 -10.505 1.00 86.38 182 MET A C 1
ATOM 1486 O O . MET A 1 182 ? 20.150 1.520 -11.095 1.00 86.38 182 MET A O 1
ATOM 1490 N N . PHE A 1 183 ? 19.841 3.622 -10.421 1.00 80.06 183 PHE A N 1
ATOM 1491 C CA . PHE A 1 183 ? 21.034 4.155 -11.080 1.00 80.06 183 PHE A CA 1
ATOM 1492 C C . PHE A 1 183 ? 22.234 4.182 -10.144 1.00 80.06 183 PHE A C 1
ATOM 1494 O O . PHE A 1 183 ? 23.309 3.715 -10.512 1.00 80.06 183 PHE A O 1
ATOM 1501 N N . GLU A 1 184 ? 22.044 4.691 -8.930 1.00 78.25 184 GLU A N 1
ATOM 1502 C CA . GLU A 1 184 ? 23.116 4.783 -7.934 1.00 78.25 184 GLU A CA 1
ATOM 1503 C C . GLU A 1 184 ? 23.313 3.459 -7.181 1.00 78.25 184 GLU A C 1
ATOM 1505 O O . GLU A 1 184 ? 24.272 3.294 -6.437 1.00 78.25 184 GLU A O 1
ATOM 1510 N N . SER A 1 185 ? 22.450 2.478 -7.461 1.00 81.56 185 SER A N 1
ATOM 1511 C CA . SER A 1 185 ? 22.498 1.118 -6.929 1.00 81.56 185 SER A CA 1
ATOM 1512 C C . SER A 1 185 ? 22.431 1.045 -5.403 1.00 81.56 185 SER A C 1
ATOM 1514 O O . SER A 1 185 ? 22.950 0.104 -4.806 1.00 81.56 185 SER A O 1
ATOM 1516 N N . HIS A 1 186 ? 21.769 2.018 -4.774 1.00 85.88 186 HIS A N 1
ATOM 1517 C CA . HIS A 1 186 ? 21.521 2.025 -3.337 1.00 85.88 186 HIS A CA 1
ATOM 1518 C C . HIS A 1 186 ? 20.392 1.044 -3.001 1.00 85.88 186 HIS A C 1
ATOM 1520 O O . HIS A 1 186 ? 19.257 1.270 -3.425 1.00 85.88 186 HIS A O 1
ATOM 1526 N N . PRO A 1 187 ? 20.644 -0.045 -2.252 1.00 90.75 187 PRO A N 1
ATOM 1527 C CA . PRO A 1 187 ? 19.578 -0.956 -1.864 1.00 90.75 187 PRO A CA 1
ATOM 1528 C C . PRO A 1 187 ? 18.621 -0.284 -0.878 1.00 90.75 187 PRO A C 1
ATOM 1530 O O . PRO A 1 187 ? 19.040 0.478 -0.009 1.00 90.75 187 PRO A O 1
ATOM 1533 N N . ILE A 1 188 ? 17.339 -0.626 -0.968 1.00 94.75 188 ILE A N 1
ATOM 1534 C CA . ILE A 1 188 ? 16.344 -0.242 0.038 1.00 94.75 188 ILE A CA 1
ATOM 1535 C C . ILE A 1 188 ? 16.595 -1.074 1.295 1.00 94.75 188 ILE A C 1
ATOM 1537 O O . ILE A 1 188 ? 16.642 -2.300 1.204 1.00 94.75 188 ILE A O 1
ATOM 1541 N N . GLN A 1 189 ? 16.729 -0.419 2.449 1.00 95.06 189 GLN A N 1
ATOM 1542 C CA . GLN A 1 189 ? 17.076 -1.064 3.725 1.00 95.06 189 GLN A CA 1
ATOM 1543 C C . GLN A 1 189 ? 15.937 -1.038 4.752 1.00 95.06 189 GLN A C 1
ATOM 1545 O O . GLN A 1 189 ? 16.015 -1.733 5.761 1.00 95.06 189 GLN A O 1
ATOM 1550 N N . THR A 1 190 ? 14.884 -0.249 4.523 1.00 96.19 190 THR A N 1
ATOM 1551 C CA . THR A 1 190 ? 13.810 -0.041 5.503 1.00 96.19 190 THR A CA 1
ATOM 1552 C C . THR A 1 190 ? 12.420 -0.193 4.888 1.00 96.19 190 THR A C 1
ATOM 1554 O O . THR A 1 190 ? 12.227 -0.003 3.683 1.00 96.19 190 THR A O 1
ATOM 1557 N N . TRP A 1 191 ? 11.427 -0.477 5.739 1.00 97.31 191 TRP A N 1
ATOM 1558 C CA . TRP A 1 191 ? 10.007 -0.473 5.371 1.00 97.31 191 TRP A CA 1
ATOM 1559 C C . TRP A 1 191 ? 9.548 0.886 4.825 1.00 97.31 191 TRP A C 1
ATOM 1561 O O . TRP A 1 191 ? 8.786 0.937 3.859 1.00 97.31 191 TRP A O 1
ATOM 1571 N N . GLU A 1 192 ? 10.038 1.987 5.408 1.00 95.94 192 GLU A N 1
ATOM 1572 C CA . GLU A 1 192 ? 9.728 3.343 4.942 1.00 95.94 192 GLU A CA 1
ATOM 1573 C C . GLU A 1 192 ? 10.234 3.578 3.514 1.00 95.94 192 GLU A C 1
ATOM 1575 O O . GLU A 1 192 ? 9.483 4.041 2.651 1.00 95.94 192 GLU A O 1
ATOM 1580 N N . ASP A 1 193 ? 11.487 3.221 3.239 1.00 95.06 193 ASP A N 1
ATOM 1581 C CA . ASP A 1 193 ? 12.088 3.387 1.916 1.00 95.06 193 ASP A CA 1
ATOM 1582 C C . ASP A 1 193 ? 11.383 2.505 0.874 1.00 95.06 193 ASP A C 1
ATOM 1584 O O . ASP A 1 193 ? 11.116 2.948 -0.248 1.00 95.06 193 ASP A O 1
ATOM 1588 N N . ALA A 1 194 ? 10.997 1.283 1.257 1.00 96.94 194 ALA A N 1
ATOM 1589 C CA . ALA A 1 194 ? 10.220 0.383 0.409 1.00 96.94 194 ALA A CA 1
ATOM 1590 C C . ALA A 1 194 ? 8.852 0.978 0.056 1.00 96.94 194 ALA A C 1
ATOM 1592 O O . ALA A 1 194 ? 8.442 0.959 -1.109 1.00 96.94 194 ALA A O 1
ATOM 1593 N N . PHE A 1 195 ? 8.166 1.566 1.038 1.00 97.12 195 PHE A N 1
ATOM 1594 C CA . PHE A 1 195 ? 6.914 2.282 0.817 1.00 97.12 195 PHE A CA 1
ATOM 1595 C C . PHE A 1 195 ? 7.100 3.464 -0.146 1.00 97.12 195 PHE A C 1
ATOM 1597 O O . PHE A 1 195 ? 6.309 3.630 -1.082 1.00 97.12 195 PHE A O 1
ATOM 1604 N N . PHE A 1 196 ? 8.143 4.282 0.029 1.00 95.81 196 PHE A N 1
ATOM 1605 C CA . PH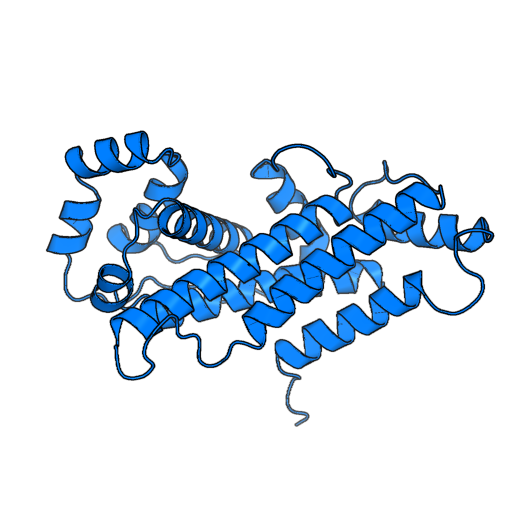E A 1 196 ? 8.388 5.417 -0.866 1.00 95.81 196 PHE A CA 1
ATOM 1606 C C . PHE A 1 196 ? 8.721 4.978 -2.291 1.00 95.81 196 PHE A C 1
ATOM 1608 O O . PHE A 1 196 ? 8.261 5.620 -3.241 1.00 95.81 196 PHE A O 1
ATOM 1615 N N . LEU A 1 197 ? 9.433 3.865 -2.457 1.00 97.19 197 LEU A N 1
ATOM 1616 C CA . LEU A 1 197 ? 9.674 3.274 -3.769 1.00 97.19 197 LEU A CA 1
ATOM 1617 C C . LEU A 1 197 ? 8.370 2.761 -4.406 1.00 97.19 197 LEU A C 1
ATOM 1619 O O . LEU A 1 197 ? 8.099 3.047 -5.575 1.00 97.19 197 LEU A O 1
ATOM 1623 N N . ALA A 1 198 ? 7.512 2.079 -3.640 1.00 97.94 198 ALA A N 1
ATOM 1624 C CA . ALA A 1 198 ? 6.189 1.642 -4.097 1.00 97.94 198 ALA A CA 1
ATOM 1625 C C . ALA A 1 198 ? 5.316 2.829 -4.538 1.00 97.94 198 ALA A C 1
ATOM 1627 O O . ALA A 1 198 ? 4.739 2.811 -5.631 1.00 97.94 198 ALA A O 1
ATOM 1628 N N . LYS A 1 199 ? 5.282 3.901 -3.736 1.00 96.88 199 LYS A N 1
ATOM 1629 C CA . LYS A 1 199 ? 4.597 5.160 -4.059 1.00 96.88 199 LYS A CA 1
ATOM 1630 C C . LYS A 1 199 ? 5.115 5.765 -5.362 1.00 96.88 199 LYS A C 1
ATOM 1632 O O . LYS A 1 199 ? 4.320 6.166 -6.215 1.00 96.88 199 LYS A O 1
ATOM 1637 N N . ALA A 1 200 ? 6.434 5.833 -5.526 1.00 95.88 200 ALA A N 1
ATOM 1638 C CA . ALA A 1 200 ? 7.051 6.391 -6.718 1.00 95.88 200 ALA A CA 1
ATOM 1639 C C . ALA A 1 200 ? 6.655 5.608 -7.979 1.00 95.88 200 ALA A C 1
ATOM 1641 O O . ALA A 1 200 ? 6.236 6.206 -8.977 1.00 95.88 200 ALA A O 1
ATOM 1642 N N . PHE A 1 201 ? 6.690 4.273 -7.923 1.00 97.12 201 PHE A N 1
ATOM 1643 C CA . PHE A 1 201 ? 6.248 3.421 -9.029 1.00 97.12 201 PHE A CA 1
ATOM 1644 C C . PHE A 1 201 ? 4.749 3.525 -9.310 1.00 97.12 201 PHE A C 1
ATOM 1646 O O . PHE A 1 201 ? 4.355 3.576 -10.482 1.00 97.12 201 PHE A O 1
ATOM 1653 N N . ARG A 1 202 ? 3.910 3.608 -8.271 1.00 96.75 202 ARG A N 1
ATOM 1654 C CA . ARG A 1 202 ? 2.468 3.858 -8.408 1.00 96.75 202 ARG A CA 1
ATOM 1655 C C . ARG A 1 202 ? 2.215 5.175 -9.132 1.00 96.75 202 ARG A C 1
ATOM 1657 O O . ARG A 1 202 ? 1.425 5.209 -10.076 1.00 96.75 202 ARG A O 1
ATOM 1664 N N . ASN A 1 203 ? 2.893 6.250 -8.738 1.00 95.12 203 ASN A N 1
ATOM 16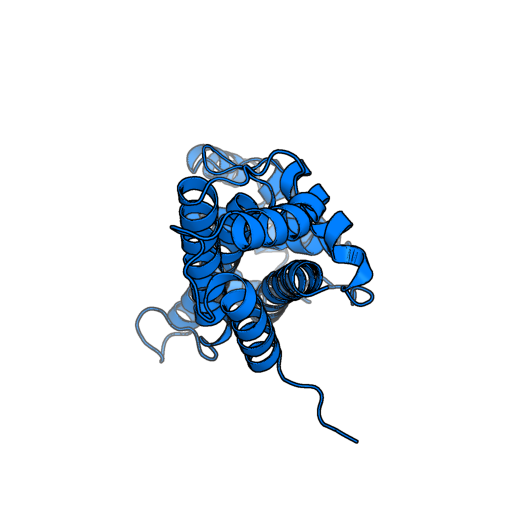65 C CA . ASN A 1 203 ? 2.730 7.560 -9.369 1.00 95.12 203 ASN A CA 1
ATOM 1666 C C . ASN A 1 203 ? 3.204 7.526 -10.824 1.00 95.12 203 ASN A C 1
ATOM 1668 O O . ASN A 1 203 ? 2.440 7.863 -11.725 1.00 95.12 203 ASN A O 1
ATOM 1672 N N . CYS A 1 204 ? 4.400 7.007 -11.096 1.00 94.88 204 CYS A N 1
ATOM 1673 C CA . CYS A 1 204 ? 4.889 6.904 -12.472 1.00 94.88 204 CYS A CA 1
ATOM 1674 C C . CYS A 1 204 ? 3.977 6.039 -13.360 1.00 94.88 204 CYS A C 1
ATOM 1676 O O . CYS A 1 204 ? 3.819 6.335 -14.541 1.00 94.88 204 CYS A O 1
ATOM 1678 N N . THR A 1 205 ? 3.352 4.996 -12.807 1.00 95.81 205 THR A N 1
ATOM 1679 C CA . THR A 1 205 ? 2.386 4.152 -13.528 1.00 95.81 205 THR A CA 1
ATOM 1680 C C . THR A 1 205 ? 1.084 4.901 -13.818 1.00 95.81 205 THR A C 1
ATOM 1682 O O . THR A 1 205 ? 0.646 4.943 -14.965 1.00 95.81 205 THR A O 1
ATOM 1685 N N . THR A 1 206 ? 0.462 5.493 -12.796 1.00 95.25 206 THR A N 1
ATOM 1686 C CA . THR A 1 206 ? -0.857 6.149 -12.907 1.00 95.25 206 THR A CA 1
ATOM 1687 C C . THR A 1 206 ? -0.833 7.380 -13.805 1.00 95.25 206 THR A C 1
ATOM 1689 O O . THR A 1 206 ? -1.792 7.624 -14.528 1.00 95.25 206 THR A O 1
ATOM 1692 N N . HIS A 1 207 ? 0.286 8.102 -13.827 1.00 92.75 207 HIS A N 1
ATOM 1693 C CA . HIS A 1 207 ? 0.497 9.245 -14.713 1.00 92.75 207 HIS A CA 1
ATOM 1694 C C . HIS A 1 207 ? 1.018 8.848 -16.108 1.00 92.75 207 HIS A C 1
ATOM 1696 O O . HIS A 1 207 ? 1.291 9.713 -16.931 1.00 92.75 207 HIS A O 1
ATOM 1702 N N . GLY A 1 208 ? 1.181 7.551 -16.400 1.00 91.00 208 GLY A N 1
ATOM 1703 C CA . GLY A 1 208 ? 1.597 7.055 -17.719 1.00 91.00 208 GLY A CA 1
ATOM 1704 C C . GLY A 1 208 ? 3.082 7.238 -18.060 1.00 91.00 208 GLY A C 1
ATOM 1705 O O . GLY A 1 208 ? 3.499 6.905 -19.167 1.00 91.00 208 GLY A O 1
ATOM 1706 N N . PHE A 1 209 ? 3.899 7.718 -17.121 1.00 92.50 209 PHE A N 1
ATOM 1707 C CA . PHE A 1 209 ? 5.332 7.955 -17.325 1.00 92.50 209 PHE A CA 1
ATOM 1708 C C . PHE A 1 209 ? 6.150 6.652 -17.370 1.00 92.50 209 PHE A C 1
ATOM 1710 O O . PHE A 1 209 ? 7.085 6.502 -18.168 1.00 92.50 209 PHE A O 1
ATOM 1717 N N . LEU A 1 210 ? 5.767 5.667 -16.550 1.00 93.06 210 LEU A N 1
ATOM 1718 C CA . LEU A 1 210 ? 6.314 4.314 -16.589 1.00 93.06 210 LEU A CA 1
ATOM 1719 C C . LEU A 1 210 ? 5.431 3.410 -17.452 1.00 93.06 210 LEU A C 1
ATOM 1721 O O . LEU A 1 210 ? 4.400 2.900 -17.014 1.00 93.06 210 LEU A O 1
ATOM 1725 N N . VAL A 1 211 ? 5.872 3.164 -18.683 1.00 91.94 211 VAL A N 1
ATOM 1726 C CA . VAL A 1 211 ? 5.156 2.293 -19.623 1.00 91.94 211 VAL A CA 1
ATOM 1727 C C . VAL A 1 211 ? 5.482 0.805 -19.401 1.00 91.94 211 VAL A C 1
ATOM 1729 O O . VAL A 1 211 ? 6.612 0.477 -19.027 1.00 91.94 211 VAL A O 1
ATOM 1732 N N . PRO A 1 212 ? 4.570 -0.135 -19.729 1.00 93.12 212 PRO A N 1
ATOM 1733 C CA . PRO A 1 212 ? 4.781 -1.564 -19.463 1.00 93.12 212 PRO A CA 1
ATOM 1734 C C . PRO A 1 212 ? 5.996 -2.182 -20.165 1.00 93.12 212 PRO A C 1
ATOM 1736 O O . PRO A 1 212 ? 6.508 -3.206 -19.721 1.00 93.12 212 PRO A O 1
ATOM 1739 N N . ARG A 1 213 ? 6.463 -1.584 -21.271 1.00 90.38 213 ARG A N 1
ATOM 1740 C CA . ARG A 1 213 ? 7.691 -2.020 -21.949 1.00 90.38 213 ARG A CA 1
ATOM 1741 C C . ARG A 1 213 ? 8.924 -1.796 -21.062 1.00 90.38 213 ARG A C 1
ATOM 1743 O O . ARG A 1 213 ? 9.686 -2.731 -20.870 1.00 90.38 213 ARG A O 1
ATOM 1750 N N . LYS A 1 214 ? 9.035 -0.633 -20.405 1.00 90.88 214 LYS A N 1
ATOM 1751 C CA . LYS A 1 214 ? 10.133 -0.324 -19.466 1.00 90.88 214 LYS A CA 1
ATOM 1752 C C . LYS A 1 214 ? 10.166 -1.298 -18.286 1.00 90.88 214 LYS A C 1
ATOM 1754 O O . LYS A 1 214 ? 11.229 -1.749 -17.890 1.00 90.88 214 LYS A O 1
ATOM 1759 N N . VAL A 1 215 ? 9.003 -1.712 -17.780 1.00 92.00 215 VAL A N 1
ATOM 1760 C CA . VAL A 1 215 ? 8.909 -2.737 -16.720 1.00 92.00 215 VAL A CA 1
ATOM 1761 C C . VAL A 1 215 ? 9.533 -4.071 -17.140 1.00 92.00 215 VAL A C 1
ATOM 1763 O O . VAL A 1 215 ? 10.098 -4.776 -16.304 1.00 92.00 215 VAL A O 1
ATOM 1766 N N . GLN A 1 216 ? 9.448 -4.428 -18.423 1.00 89.62 216 GLN A N 1
ATOM 1767 C CA . GLN A 1 216 ? 10.106 -5.622 -18.956 1.00 89.62 216 GLN A CA 1
ATOM 1768 C C . GLN A 1 216 ? 11.599 -5.389 -19.145 1.00 89.62 216 GLN A C 1
ATOM 1770 O O . GLN A 1 216 ? 12.394 -6.156 -18.610 1.00 89.62 216 GLN A O 1
ATOM 1775 N N . ASP A 1 217 ? 11.957 -4.316 -19.850 1.00 88.56 217 ASP A N 1
ATOM 1776 C CA . ASP A 1 217 ? 13.340 -3.991 -20.209 1.00 88.56 217 ASP A CA 1
ATOM 1777 C C . ASP A 1 217 ? 14.229 -3.806 -18.970 1.00 88.56 217 ASP A C 1
ATOM 1779 O O . ASP A 1 217 ? 15.421 -4.108 -18.993 1.00 88.56 217 ASP A O 1
ATOM 1783 N N . TRP A 1 218 ? 13.642 -3.329 -17.870 1.00 90.00 218 TRP A N 1
ATOM 1784 C CA . TRP A 1 218 ? 14.318 -3.102 -16.591 1.00 90.00 218 TRP A CA 1
ATOM 1785 C C . TRP A 1 218 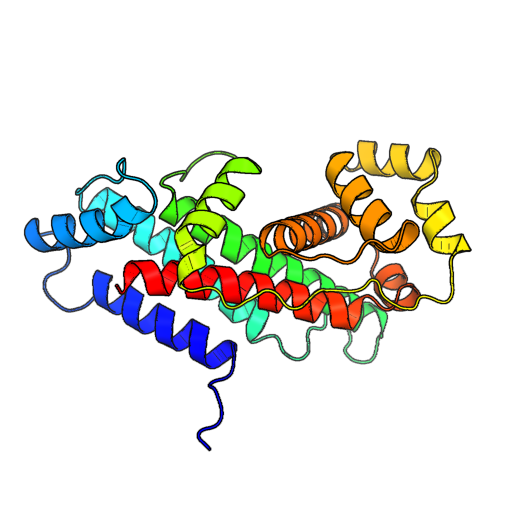? 14.113 -4.235 -15.585 1.00 90.00 218 TRP A C 1
ATOM 1787 O O . TRP A 1 218 ? 14.498 -4.101 -14.427 1.00 90.00 218 TRP A O 1
ATOM 1797 N N . LYS A 1 219 ? 13.496 -5.349 -16.003 1.00 91.31 219 LYS A N 1
ATOM 1798 C CA . LYS A 1 219 ? 13.263 -6.543 -15.173 1.00 91.31 219 LYS A CA 1
ATOM 1799 C C . LYS A 1 219 ? 12.563 -6.227 -13.836 1.00 91.31 219 LYS A C 1
ATOM 1801 O O . LYS A 1 219 ? 12.821 -6.867 -12.824 1.00 91.31 219 LYS A O 1
ATOM 1806 N N . LEU A 1 220 ? 11.618 -5.283 -13.834 1.00 93.19 220 LEU A N 1
ATOM 1807 C CA . LEU A 1 220 ? 10.940 -4.794 -12.622 1.00 93.19 220 LEU A CA 1
ATOM 1808 C C . LEU A 1 220 ? 9.833 -5.723 -12.094 1.00 93.19 220 LEU A C 1
ATOM 1810 O O . LEU A 1 220 ? 9.274 -5.473 -11.032 1.00 93.19 220 LEU A O 1
ATOM 1814 N N . LYS A 1 221 ? 9.490 -6.802 -12.807 1.00 93.50 221 LYS A N 1
ATOM 1815 C CA . LYS A 1 221 ? 8.376 -7.687 -12.418 1.00 93.50 221 LYS A CA 1
ATOM 1816 C C . LYS A 1 221 ? 8.509 -8.279 -11.002 1.00 93.50 221 LYS A C 1
ATOM 1818 O O . LYS A 1 221 ? 7.529 -8.185 -10.264 1.00 93.50 221 LYS A O 1
ATOM 1823 N N . PRO A 1 222 ? 9.659 -8.861 -10.595 1.00 93.75 222 PRO A N 1
ATOM 1824 C CA . PRO A 1 222 ? 9.812 -9.401 -9.241 1.00 93.75 222 PRO A CA 1
ATOM 1825 C C . PRO A 1 222 ? 9.740 -8.298 -8.183 1.00 93.75 222 PRO A C 1
ATOM 1827 O O . PRO A 1 222 ? 9.104 -8.467 -7.153 1.00 93.75 222 PRO A O 1
ATOM 1830 N N . ILE A 1 223 ? 10.308 -7.132 -8.491 1.00 95.69 223 ILE A N 1
ATOM 1831 C CA . ILE A 1 223 ? 10.327 -5.957 -7.615 1.00 95.69 223 ILE A CA 1
ATOM 1832 C C . ILE A 1 223 ? 8.905 -5.481 -7.330 1.00 95.69 223 ILE A C 1
ATOM 1834 O O . ILE A 1 223 ? 8.540 -5.252 -6.186 1.00 95.69 223 ILE A O 1
ATOM 1838 N N . PHE A 1 224 ? 8.067 -5.379 -8.361 1.00 97.19 224 PHE A N 1
ATOM 1839 C CA . PHE A 1 224 ? 6.679 -4.955 -8.199 1.00 97.19 224 PHE A CA 1
ATOM 1840 C C . PHE A 1 224 ? 5.879 -5.948 -7.357 1.00 97.19 224 PHE A C 1
ATOM 1842 O O . PHE A 1 224 ? 5.000 -5.528 -6.611 1.00 97.19 224 PHE A O 1
ATOM 1849 N N . LYS A 1 225 ? 6.183 -7.250 -7.451 1.00 95.69 225 LYS A N 1
ATOM 1850 C CA . LYS A 1 225 ? 5.606 -8.263 -6.561 1.00 95.69 225 LYS A CA 1
ATOM 1851 C C . LYS A 1 225 ? 6.019 -8.008 -5.109 1.00 95.69 225 LYS A C 1
ATOM 1853 O O . LYS A 1 225 ? 5.125 -7.799 -4.299 1.00 95.69 225 LYS A O 1
ATOM 1858 N N . VAL A 1 226 ? 7.319 -7.899 -4.830 1.00 96.69 226 VAL A N 1
ATOM 1859 C CA . VAL A 1 226 ? 7.837 -7.628 -3.476 1.00 96.69 226 VAL A CA 1
ATOM 1860 C C . VAL A 1 226 ? 7.254 -6.338 -2.900 1.00 96.69 226 VAL A C 1
ATOM 1862 O O . VAL A 1 226 ? 6.770 -6.331 -1.782 1.00 96.69 226 VAL A O 1
ATOM 1865 N N . LEU A 1 227 ? 7.207 -5.247 -3.667 1.00 98.12 227 LEU A N 1
ATOM 1866 C CA . LEU A 1 227 ? 6.630 -3.984 -3.193 1.00 98.12 227 LEU A CA 1
ATOM 1867 C C . LEU A 1 227 ? 5.120 -4.075 -2.922 1.00 98.12 227 LEU A C 1
ATOM 1869 O O . LEU A 1 227 ? 4.625 -3.397 -2.028 1.00 98.12 227 LEU A O 1
ATOM 1873 N N . THR A 1 228 ? 4.389 -4.901 -3.678 1.00 98.31 228 THR A N 1
ATOM 1874 C CA . THR A 1 228 ? 2.964 -5.170 -3.412 1.00 98.31 228 THR A CA 1
ATOM 1875 C C . THR A 1 228 ? 2.812 -5.925 -2.091 1.00 98.31 228 THR A C 1
ATOM 1877 O O . THR A 1 228 ? 1.976 -5.557 -1.271 1.00 98.31 228 THR A O 1
ATOM 1880 N N . GLU A 1 229 ? 3.640 -6.948 -1.874 1.00 97.38 229 GLU A N 1
ATOM 1881 C CA . GLU A 1 229 ? 3.656 -7.742 -0.643 1.00 97.38 229 GLU A CA 1
ATOM 1882 C C . GLU A 1 229 ? 4.060 -6.875 0.554 1.00 97.38 229 GLU A C 1
ATOM 1884 O O . GLU A 1 229 ? 3.339 -6.849 1.543 1.00 97.38 229 GLU A O 1
ATOM 1889 N N . ASN A 1 230 ? 5.088 -6.034 0.422 1.00 97.94 230 ASN A N 1
ATOM 1890 C CA . ASN A 1 230 ? 5.512 -5.112 1.473 1.00 97.94 230 ASN A CA 1
ATOM 1891 C C . ASN A 1 230 ? 4.385 -4.179 1.946 1.00 97.94 230 ASN A C 1
ATOM 1893 O O . ASN A 1 230 ? 4.261 -3.916 3.138 1.00 97.94 230 ASN A O 1
ATOM 1897 N N . LEU A 1 231 ? 3.546 -3.676 1.031 1.00 98.50 231 LEU A N 1
ATOM 1898 C CA . LEU A 1 231 ? 2.383 -2.859 1.401 1.00 98.50 231 LEU A CA 1
ATOM 1899 C C . LEU A 1 231 ? 1.359 -3.660 2.214 1.00 98.50 231 LEU A C 1
ATOM 1901 O O . LEU A 1 231 ? 0.793 -3.136 3.173 1.00 98.50 231 LEU A O 1
ATOM 1905 N N . ALA A 1 232 ? 1.127 -4.920 1.843 1.00 98.19 232 ALA A N 1
ATOM 1906 C CA . ALA A 1 232 ? 0.249 -5.809 2.593 1.00 98.19 232 ALA A CA 1
ATOM 1907 C C . ALA A 1 232 ? 0.845 -6.181 3.957 1.00 98.19 232 ALA A C 1
ATOM 1909 O O . ALA A 1 232 ? 0.102 -6.256 4.925 1.00 98.19 232 ALA A O 1
ATOM 1910 N N . GLU A 1 233 ? 2.161 -6.337 4.077 1.00 98.19 233 GLU A N 1
ATOM 1911 C CA . GLU A 1 233 ? 2.814 -6.605 5.362 1.00 98.19 233 GLU A CA 1
ATOM 1912 C C . GLU A 1 233 ? 2.722 -5.434 6.337 1.00 98.19 233 GLU A C 1
ATOM 1914 O O . GLU A 1 233 ? 2.371 -5.630 7.499 1.00 98.19 233 GLU A O 1
ATOM 1919 N N . ILE A 1 234 ? 2.954 -4.206 5.863 1.00 98.38 234 ILE A N 1
ATOM 1920 C CA . ILE A 1 234 ? 2.745 -3.005 6.683 1.00 98.38 234 ILE A CA 1
ATOM 1921 C C . ILE A 1 234 ? 1.277 -2.914 7.114 1.00 98.38 234 ILE A C 1
ATOM 1923 O O . ILE A 1 234 ? 0.992 -2.584 8.264 1.00 98.38 234 ILE A O 1
ATOM 1927 N N . LEU A 1 235 ? 0.343 -3.233 6.213 1.00 98.25 235 LEU A N 1
ATOM 1928 C CA . LEU A 1 235 ? -1.081 -3.266 6.536 1.00 98.25 235 LEU A CA 1
ATOM 1929 C C . LEU A 1 235 ? -1.410 -4.328 7.593 1.00 98.25 235 LEU A C 1
ATOM 1931 O O . LEU A 1 235 ? -2.115 -4.015 8.546 1.00 98.25 235 LEU A O 1
ATOM 1935 N N . ILE A 1 236 ? -0.894 -5.551 7.453 1.00 98.31 236 ILE A N 1
ATOM 1936 C CA . ILE A 1 236 ? -1.077 -6.632 8.432 1.00 98.31 236 ILE A CA 1
ATOM 1937 C C . ILE A 1 236 ? -0.572 -6.182 9.802 1.00 98.31 236 ILE A C 1
ATOM 1939 O O . ILE A 1 236 ? -1.336 -6.216 10.760 1.00 98.31 236 ILE A O 1
ATOM 1943 N N . ALA A 1 237 ? 0.655 -5.666 9.879 1.00 98.00 237 ALA A N 1
ATOM 1944 C CA . ALA A 1 237 ? 1.244 -5.195 11.131 1.00 98.00 237 ALA A CA 1
ATOM 1945 C C . ALA A 1 237 ? 0.408 -4.088 11.799 1.00 98.00 237 ALA A C 1
ATOM 1947 O O . ALA A 1 237 ? 0.270 -4.055 13.027 1.00 98.00 237 ALA A O 1
ATOM 1948 N N . ALA A 1 238 ? -0.176 -3.190 10.996 1.00 97.88 238 ALA A N 1
ATOM 1949 C CA . ALA A 1 238 ? -1.076 -2.154 11.487 1.00 97.88 238 ALA A CA 1
ATOM 1950 C C . ALA A 1 238 ? -2.395 -2.741 12.023 1.00 97.88 238 ALA A C 1
ATOM 1952 O O . ALA A 1 238 ? -2.866 -2.325 13.079 1.00 97.88 238 ALA A O 1
ATOM 1953 N N . LEU A 1 239 ? -2.977 -3.727 11.337 1.00 97.62 239 LEU A N 1
ATOM 1954 C CA . LEU A 1 239 ? -4.204 -4.401 11.773 1.00 97.62 239 LEU A CA 1
ATOM 1955 C C . LEU A 1 239 ? -3.978 -5.246 13.040 1.00 97.62 239 LEU A C 1
ATOM 1957 O O . LEU A 1 239 ? -4.775 -5.157 13.968 1.00 97.62 239 LEU A O 1
ATOM 1961 N N . GLU A 1 240 ? -2.853 -5.955 13.154 1.00 96.81 240 GLU A N 1
ATOM 1962 C CA . GLU A 1 240 ? -2.463 -6.701 14.366 1.00 96.81 240 GLU A CA 1
ATOM 1963 C C . GLU A 1 240 ? -2.342 -5.784 15.595 1.00 96.81 240 GLU A C 1
ATOM 1965 O O . GLU A 1 240 ? -2.647 -6.175 16.723 1.00 96.81 240 GLU A O 1
ATOM 1970 N N . LYS A 1 241 ? -1.939 -4.523 15.393 1.00 95.62 241 LYS A N 1
ATOM 1971 C CA . LYS A 1 241 ? -1.908 -3.524 16.470 1.00 95.62 241 LYS A CA 1
ATOM 1972 C C . LYS A 1 241 ? -3.309 -3.130 16.954 1.00 95.62 241 LYS A C 1
ATOM 1974 O O . LYS A 1 241 ? -3.449 -2.744 18.107 1.00 95.62 241 LYS A O 1
ATOM 1979 N N . ILE A 1 242 ? -4.328 -3.201 16.096 1.00 94.00 242 ILE A N 1
ATOM 1980 C CA . ILE A 1 242 ? -5.731 -2.985 16.493 1.00 94.00 242 ILE A CA 1
ATOM 1981 C C . ILE A 1 242 ? -6.241 -4.197 17.273 1.00 94.00 242 ILE A C 1
ATOM 1983 O O . ILE A 1 242 ? -7.029 -4.034 18.201 1.00 94.00 242 ILE A O 1
ATOM 1987 N N . GLU A 1 243 ? -5.811 -5.408 16.913 1.00 88.62 243 GLU A N 1
ATOM 1988 C CA . GLU A 1 243 ? -6.175 -6.632 17.641 1.00 88.62 243 GLU A CA 1
ATOM 1989 C C . GLU A 1 243 ? -5.650 -6.639 19.074 1.00 88.62 243 GLU A C 1
ATOM 1991 O O . GLU A 1 243 ? -6.390 -7.015 19.989 1.00 88.62 243 GLU A O 1
ATOM 1996 N N . SER A 1 244 ? -4.409 -6.174 19.243 1.00 80.56 244 SER A N 1
ATOM 1997 C CA . SER A 1 244 ? -3.699 -6.095 20.527 1.00 80.56 244 SER A CA 1
ATOM 1998 C C . SER A 1 244 ? -4.399 -5.174 21.531 1.00 80.56 244 SER A C 1
ATOM 2000 O O . SER A 1 244 ? -4.309 -5.476 22.738 1.00 80.56 244 SER A O 1
#

pLDDT: mean 90.59, std 9.67, range [38.03, 98.69]

Secondary structure (DSSP, 8-state):
-PPPPPHHHHHHHHHHHHHHHHSSSS-GGG-HHHHHHHHHHHHTT-TT---SHHHHHHHHHHHHHHHHHHHHHHH-SS--SS-TT-HHHHHHHHHHHHHHHHHHHHHHHHHHTT--SSPPPHHHHHHHHHHHGGGSPPPPPBPPP--S-HHHHHHHTSHHHHHHHHHTT--HHHHHHHHHHHTS---B-SHHHHHHHHHHHHHHHHTT-S-HHHHHHTT-HHHHHHHHHHHHHHHHHHHHHHH-

Sequence (244 aa):
MSEMPSIHEKLKTVWKNVDNIFLPNDSWWSDDYKCHKIQEKLSNFNPEHEKTSEHIDLVYKVLSRGVNLTQAAIDWEHPVIGSQRNLTGKARGIQWRLVIAYSGFEITTKGLINKLEGQLKPEDFKSLINKSQSNLHTYSPLNPPAYDSSKSLKKWLSKEEESIAKFLGLRSKDIHVIKDWMFESHPIQTWEDAFFLAKAFRNCTTHGFLVPRKVQDWKLKPIFKVLTENLAEILIAALEKIES

Foldseek 3Di:
DDDDDDLLVLLVVLVVLLVVLQDDPDHLQPDLPSLVLLQVLLVLQPVPQDSHSVSSVLLVVLLVQLSVQLSVLLVCPQFAQDDPVDLLRSLLRLLVSLLSNLSSLQSNLCSSNVNNDDHDDLVSVVSLLVSLVVLDDQDDWAWFFPAPCPPVLVVCPDPVVVVVCVVLVHDPQLVVLCCCRHPVGDIDRDLSSLSSPSVSSSSCSVSVSDGSVNCVNRVCNVVSSVSSSSSSRSVSSSSVSSSD

Radius of gyration: 19.35 Å; chains: 1; bounding box: 50×46×50 Å